Protein AF-A0A2G6BZI6-F1 (afdb_monomer)

Structure (mmCIF, N/CA/C/O backbone):
data_AF-A0A2G6BZI6-F1
#
_entry.id   AF-A0A2G6BZI6-F1
#
loop_
_atom_site.group_PDB
_atom_site.id
_atom_site.type_symbol
_atom_site.label_atom_id
_atom_site.label_alt_id
_atom_site.label_comp_id
_atom_site.label_asym_id
_atom_site.label_entity_id
_atom_site.label_seq_id
_atom_site.pdbx_PDB_ins_code
_atom_site.Cartn_x
_atom_site.Cartn_y
_atom_site.Cartn_z
_atom_site.occupancy
_atom_site.B_iso_or_equiv
_atom_site.auth_seq_id
_atom_site.auth_comp_id
_atom_site.auth_asym_id
_atom_site.auth_atom_id
_atom_site.pdbx_PDB_model_num
ATOM 1 N N . MET A 1 1 ? -19.494 -4.037 17.604 1.00 84.44 1 MET A N 1
ATOM 2 C CA . MET A 1 1 ? -19.975 -2.970 16.714 1.00 84.44 1 MET A CA 1
ATOM 3 C C . MET A 1 1 ? -20.055 -1.664 17.490 1.00 84.44 1 MET A C 1
ATOM 5 O O . MET A 1 1 ? -20.667 -1.637 18.556 1.00 84.44 1 MET A O 1
ATOM 9 N N . ILE A 1 2 ? -19.384 -0.632 16.993 1.00 87.50 2 ILE A N 1
ATOM 10 C CA . ILE A 1 2 ? -19.423 0.756 17.463 1.00 87.50 2 ILE A CA 1
ATOM 11 C C . ILE A 1 2 ? -19.700 1.596 16.222 1.00 87.50 2 ILE A C 1
ATOM 13 O O . ILE A 1 2 ? -19.050 1.390 15.203 1.00 87.50 2 ILE A O 1
ATOM 17 N N . THR A 1 3 ? -20.660 2.508 16.299 1.00 91.00 3 THR A N 1
ATOM 18 C CA . THR A 1 3 ? -21.143 3.265 15.141 1.00 91.00 3 THR A CA 1
ATOM 19 C C . THR A 1 3 ? -21.235 4.730 15.513 1.00 91.00 3 THR A C 1
ATOM 21 O O . THR A 1 3 ? -21.752 5.061 16.579 1.00 91.00 3 THR A O 1
ATOM 24 N N . GLN A 1 4 ? -20.732 5.591 14.636 1.00 88.56 4 GLN A N 1
ATOM 25 C CA . GLN A 1 4 ? -20.685 7.026 14.845 1.00 88.56 4 GLN A CA 1
ATOM 26 C C . GLN A 1 4 ? -21.076 7.738 13.555 1.00 88.56 4 GLN A C 1
ATOM 28 O O . GLN A 1 4 ? -20.491 7.495 12.499 1.00 88.56 4 GLN A O 1
ATOM 33 N N . ARG A 1 5 ? -22.051 8.645 13.645 1.00 88.19 5 ARG A N 1
ATOM 34 C CA . ARG A 1 5 ? -22.381 9.523 12.523 1.00 88.19 5 ARG A CA 1
ATOM 35 C C . ARG A 1 5 ? -21.245 10.514 12.318 1.00 88.19 5 ARG A C 1
ATOM 37 O O . ARG A 1 5 ? -20.779 11.112 13.293 1.00 88.19 5 ARG A O 1
ATOM 44 N N . ILE A 1 6 ? -20.822 10.674 11.070 1.00 88.19 6 ILE A N 1
ATOM 45 C CA . ILE A 1 6 ? -19.747 11.586 10.688 1.00 88.19 6 ILE A CA 1
ATOM 46 C C . ILE A 1 6 ? -20.245 12.616 9.674 1.00 88.19 6 ILE A C 1
ATOM 48 O O . ILE A 1 6 ? -21.226 12.388 8.972 1.00 88.19 6 ILE A O 1
ATOM 52 N N . GLU A 1 7 ? -19.609 13.781 9.658 1.00 88.31 7 GLU A N 1
ATOM 53 C CA . GLU A 1 7 ? -19.958 14.893 8.769 1.00 88.31 7 GLU A CA 1
ATOM 54 C C . GLU A 1 7 ? -19.102 14.851 7.499 1.00 88.31 7 GLU A C 1
ATOM 56 O O . GLU A 1 7 ? -18.083 14.170 7.451 1.00 88.31 7 GLU A O 1
ATOM 61 N N . GLU A 1 8 ? -19.469 15.604 6.466 1.00 86.50 8 GLU A N 1
ATOM 62 C CA . GLU A 1 8 ? -18.689 15.673 5.226 1.00 86.50 8 GLU A CA 1
ATOM 63 C C . GLU A 1 8 ? -17.446 16.568 5.400 1.00 86.50 8 GLU A C 1
ATOM 65 O O . GLU A 1 8 ? -17.417 17.741 5.029 1.00 86.50 8 GLU A O 1
ATOM 70 N N . LYS A 1 9 ? -16.407 16.012 6.024 1.00 89.31 9 LYS A N 1
ATOM 71 C CA . LYS A 1 9 ? -15.102 16.652 6.250 1.00 89.31 9 LYS A CA 1
ATOM 72 C C . LYS A 1 9 ? -13.981 15.622 6.177 1.00 89.31 9 LYS A C 1
ATOM 74 O O . LYS A 1 9 ? -14.236 14.429 6.179 1.00 89.31 9 LYS A O 1
ATOM 79 N N . GLU A 1 10 ? -12.733 16.064 6.094 1.00 92.00 10 GLU A N 1
ATOM 80 C CA . GLU A 1 10 ? -11.594 15.140 6.075 1.00 92.00 10 GLU A CA 1
ATOM 81 C C . GLU A 1 10 ? -11.376 14.509 7.458 1.00 92.00 10 GLU A C 1
ATOM 83 O O . GLU A 1 10 ? -11.358 15.227 8.466 1.00 92.00 10 GLU A O 1
ATOM 88 N N . TYR A 1 11 ? -11.206 13.184 7.492 1.00 94.62 11 TYR A N 1
ATOM 89 C CA . TYR A 1 11 ? -10.938 12.417 8.709 1.00 94.62 11 TYR A CA 1
ATOM 90 C C . TYR A 1 11 ? -9.554 11.778 8.682 1.00 94.62 11 TYR A C 1
ATOM 92 O O . TYR A 1 11 ? -9.155 11.168 7.691 1.00 94.62 11 TYR A O 1
ATOM 100 N N . THR A 1 12 ? -8.861 11.847 9.812 1.00 96.00 12 THR A N 1
ATOM 101 C CA . THR A 1 12 ? -7.623 11.106 10.048 1.00 96.00 12 THR A CA 1
ATOM 102 C C . THR A 1 12 ? -7.942 9.857 10.860 1.00 96.00 12 THR A C 1
ATOM 104 O O . THR A 1 12 ? -8.558 9.943 11.922 1.00 96.00 12 THR A O 1
ATOM 107 N N . ILE A 1 13 ? -7.524 8.695 10.372 1.00 97.00 13 ILE A N 1
ATOM 108 C CA . ILE A 1 13 ? -7.777 7.401 11.004 1.00 97.00 13 ILE A CA 1
ATOM 109 C C . ILE A 1 13 ? -6.435 6.774 11.371 1.00 97.00 13 ILE A C 1
ATOM 111 O O . ILE A 1 13 ? -5.550 6.659 10.535 1.00 97.00 13 ILE A O 1
ATOM 115 N N . PHE A 1 14 ? -6.283 6.340 12.613 1.00 97.62 14 PHE A N 1
ATOM 116 C CA . PHE A 1 14 ? -5.138 5.566 13.064 1.00 97.62 14 PHE A CA 1
ATOM 117 C C . PHE A 1 14 ? -5.609 4.199 13.545 1.00 97.62 14 PHE A C 1
ATOM 119 O O . PHE A 1 14 ? -6.413 4.115 14.475 1.00 97.62 14 PHE A O 1
ATOM 126 N N . LEU A 1 15 ? -5.099 3.135 12.927 1.00 97.31 15 LEU A N 1
ATOM 127 C CA . LEU A 1 15 ? -5.388 1.751 13.293 1.00 97.31 15 LEU A CA 1
ATOM 128 C C . LEU A 1 15 ? -4.092 1.044 13.684 1.00 97.31 15 LEU A C 1
ATOM 130 O O . LEU A 1 15 ? -3.167 0.949 12.881 1.00 97.31 15 LEU A O 1
ATOM 134 N N . LYS A 1 16 ? -4.037 0.491 14.896 1.00 95.19 16 LYS A N 1
ATOM 135 C CA . LYS A 1 16 ? -2.930 -0.351 15.360 1.00 95.19 16 LYS A CA 1
ATOM 136 C C . LYS A 1 16 ? -3.462 -1.650 15.952 1.00 95.19 16 LYS A C 1
ATOM 138 O O . LYS A 1 16 ? -4.019 -1.641 17.047 1.00 95.19 16 LYS A O 1
ATOM 143 N N . ILE A 1 17 ? -3.239 -2.769 15.267 1.00 92.81 17 ILE A N 1
ATOM 144 C CA . ILE A 1 17 ? -3.657 -4.105 15.717 1.00 92.81 17 ILE A CA 1
ATOM 145 C C . ILE A 1 17 ? -2.432 -5.017 15.800 1.00 92.81 17 ILE A C 1
ATOM 147 O O . ILE A 1 17 ? -1.644 -5.123 14.862 1.00 92.81 17 ILE A O 1
ATOM 151 N N . PHE A 1 18 ? -2.246 -5.668 16.951 1.00 89.38 18 PHE A N 1
ATOM 152 C CA . PHE A 1 18 ? -1.144 -6.610 17.154 1.00 89.38 18 PHE A CA 1
ATOM 153 C C . PHE A 1 18 ? -1.441 -7.986 16.568 1.00 89.38 18 PHE A C 1
ATOM 155 O O . PHE A 1 18 ? -0.519 -8.654 16.098 1.00 89.38 18 PHE A O 1
ATOM 162 N N . LYS A 1 19 ? -2.697 -8.429 16.654 1.00 89.19 19 LYS A N 1
ATOM 163 C CA . LYS A 1 19 ? -3.132 -9.713 16.120 1.00 89.19 19 LYS A CA 1
ATOM 164 C C . LYS A 1 19 ? -4.558 -9.630 15.601 1.00 89.19 19 LYS A C 1
ATOM 166 O O . LYS A 1 19 ? -5.444 -9.209 16.341 1.00 89.19 19 LYS A O 1
ATOM 171 N N . GLY A 1 20 ? -4.771 -10.128 14.393 1.00 93.44 20 GLY A N 1
ATOM 172 C CA . GLY A 1 20 ? -6.057 -10.124 13.709 1.00 93.44 20 GLY A CA 1
ATOM 173 C C . GLY A 1 20 ? -6.025 -9.237 12.474 1.00 93.44 20 GLY A C 1
ATOM 174 O O . GLY A 1 20 ? -5.155 -8.374 12.332 1.00 93.44 20 GLY A O 1
ATOM 175 N N . ASP A 1 21 ? -6.992 -9.465 11.600 1.00 96.88 21 ASP A N 1
ATOM 176 C CA . ASP A 1 21 ? -7.022 -8.850 10.279 1.00 96.88 21 ASP A CA 1
ATOM 177 C C . ASP A 1 21 ? -7.636 -7.448 10.354 1.00 96.88 21 ASP A C 1
ATOM 179 O O . ASP A 1 21 ? -8.486 -7.166 11.203 1.00 96.88 21 ASP A O 1
ATOM 183 N N . ILE A 1 22 ? -7.212 -6.548 9.471 1.00 97.88 22 ILE A N 1
ATOM 184 C CA . ILE A 1 22 ? -7.816 -5.221 9.326 1.00 97.88 22 ILE A CA 1
ATOM 185 C C . ILE A 1 22 ? -8.483 -5.156 7.964 1.00 97.88 22 ILE A C 1
ATOM 187 O O . ILE A 1 22 ? -7.820 -5.193 6.933 1.00 97.88 22 ILE A O 1
ATOM 191 N N . LYS A 1 23 ? -9.799 -4.986 7.958 1.00 98.06 23 LYS A N 1
ATOM 192 C CA . LYS A 1 23 ? -10.585 -4.793 6.749 1.00 98.06 23 LYS A CA 1
ATOM 193 C C . LYS A 1 23 ? -11.166 -3.388 6.725 1.00 98.06 23 LYS A C 1
ATOM 195 O O . LYS A 1 23 ? -11.889 -3.011 7.640 1.00 98.06 23 LYS A O 1
ATOM 200 N N . ILE A 1 24 ? -10.890 -2.617 5.681 1.00 97.12 24 ILE A N 1
ATOM 201 C CA . ILE A 1 24 ? -11.499 -1.305 5.453 1.00 97.12 24 ILE A CA 1
ATOM 202 C C . ILE A 1 24 ? -12.357 -1.385 4.199 1.00 97.12 24 ILE A C 1
ATOM 204 O O . ILE A 1 24 ? -11.878 -1.764 3.133 1.00 97.12 24 ILE A O 1
ATOM 208 N N . VAL A 1 25 ? -13.631 -1.032 4.330 1.00 96.62 25 VAL A N 1
ATOM 209 C CA . VAL A 1 25 ? -14.591 -1.077 3.226 1.00 96.62 25 VAL A CA 1
ATOM 210 C C . VAL A 1 25 ? -15.415 0.189 3.158 1.00 96.62 25 VAL 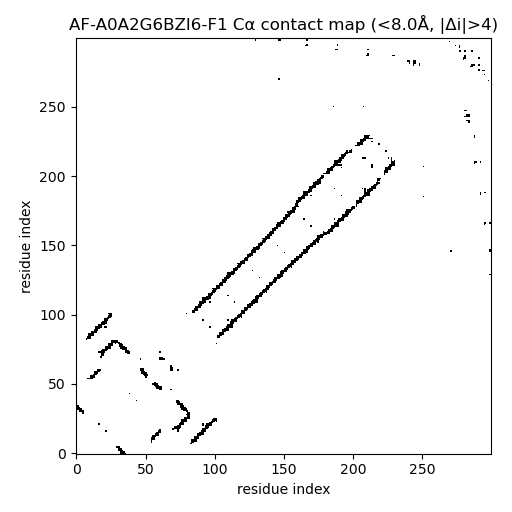A C 1
ATOM 212 O O . VAL A 1 25 ? -15.752 0.803 4.174 1.00 96.62 25 VAL A O 1
ATOM 215 N N . GLN A 1 26 ? -15.786 0.563 1.944 1.00 95.00 26 GLN A N 1
ATOM 216 C CA . GLN A 1 26 ? -16.732 1.642 1.724 1.00 95.00 26 GLN A CA 1
ATOM 217 C C . GLN A 1 26 ? -18.158 1.194 2.069 1.00 95.00 26 GLN A C 1
ATOM 219 O O . GLN A 1 26 ? -18.595 0.097 1.729 1.00 95.00 26 GLN A O 1
ATOM 224 N N . SER A 1 27 ? -18.915 2.078 2.710 1.00 93.19 27 SER A N 1
ATOM 225 C CA . SER A 1 27 ? -20.305 1.879 3.101 1.00 93.19 27 SER A CA 1
ATOM 226 C C . SER A 1 27 ? -21.213 2.923 2.459 1.00 93.19 27 SER A C 1
ATOM 228 O O . SER A 1 27 ? -20.822 4.068 2.241 1.00 93.19 27 SER A O 1
ATOM 230 N N . ASN A 1 28 ? -22.453 2.522 2.172 1.00 91.44 28 ASN A N 1
ATOM 231 C CA . ASN A 1 28 ? -23.528 3.443 1.786 1.00 91.44 28 ASN A CA 1
ATOM 232 C C . ASN A 1 28 ? -24.217 4.085 3.005 1.00 91.44 28 ASN A C 1
ATOM 234 O O . ASN A 1 28 ? -25.101 4.917 2.827 1.00 91.44 28 ASN A O 1
ATOM 238 N N . ASP A 1 29 ? -23.867 3.657 4.220 1.00 90.44 29 ASP A N 1
ATOM 239 C CA . ASP A 1 29 ? -24.333 4.273 5.461 1.00 90.44 29 ASP A CA 1
ATOM 240 C C . ASP A 1 29 ? -23.638 5.633 5.663 1.00 90.44 29 ASP A C 1
ATOM 242 O O . ASP A 1 29 ? -22.489 5.815 5.266 1.00 90.44 29 ASP A O 1
ATOM 246 N N . GLU A 1 30 ? -24.325 6.578 6.304 1.00 89.12 30 GLU A N 1
ATOM 247 C CA . GLU A 1 30 ? -23.760 7.860 6.750 1.00 89.12 30 GLU A CA 1
ATOM 248 C C . GLU A 1 30 ? -22.868 7.698 7.992 1.00 89.12 30 GLU A C 1
ATOM 250 O O . GLU A 1 30 ? -22.175 8.627 8.412 1.00 89.12 30 GLU A O 1
ATOM 255 N N . ASN A 1 31 ? -22.906 6.521 8.618 1.00 92.62 31 ASN A N 1
ATOM 256 C CA . ASN A 1 31 ? -22.140 6.234 9.812 1.00 92.62 31 ASN A CA 1
ATOM 257 C C . ASN A 1 31 ? -20.822 5.522 9.509 1.00 92.62 31 ASN A C 1
ATOM 259 O O . ASN A 1 31 ? -20.770 4.519 8.794 1.00 92.62 31 ASN A O 1
ATOM 263 N N . LEU A 1 32 ? -19.769 5.974 10.184 1.00 94.00 32 LEU A N 1
ATOM 264 C CA . LEU A 1 32 ? -18.564 5.184 10.367 1.00 94.00 32 LEU A CA 1
ATOM 265 C C . LEU A 1 32 ? -18.864 4.053 11.352 1.00 94.00 32 LEU A C 1
ATOM 267 O O . LEU A 1 32 ? -19.412 4.295 12.430 1.00 94.00 32 LEU A O 1
ATOM 271 N N . THR A 1 33 ? -18.490 2.822 11.002 1.00 96.12 33 THR A N 1
ATOM 272 C CA . THR A 1 33 ? -18.720 1.647 11.854 1.00 96.12 33 THR A CA 1
ATOM 273 C C . THR A 1 33 ? -17.444 0.844 12.067 1.00 96.12 33 THR A C 1
ATOM 275 O O . THR A 1 33 ? -16.748 0.510 11.116 1.00 96.12 33 THR A O 1
ATOM 278 N N . LEU A 1 34 ? -17.180 0.493 13.324 1.00 95.88 34 LEU A N 1
ATOM 279 C CA . LEU A 1 34 ? -16.146 -0.441 13.756 1.00 95.88 34 LEU A CA 1
ATOM 280 C C . LEU A 1 34 ? -16.795 -1.748 14.214 1.00 95.88 34 LEU A C 1
ATOM 282 O O . LEU A 1 34 ? -17.567 -1.775 15.182 1.00 95.88 34 LEU A O 1
ATOM 286 N N . GLU A 1 35 ? -16.451 -2.852 13.569 1.00 95.19 35 GLU A N 1
ATOM 287 C CA . GLU A 1 35 ? -16.914 -4.189 13.919 1.00 95.19 35 GLU A CA 1
ATOM 288 C C . GLU A 1 35 ? -15.739 -5.102 14.266 1.00 95.19 35 GLU A C 1
ATOM 290 O O . GLU A 1 35 ? -14.811 -5.257 13.487 1.00 95.19 35 GLU A O 1
ATOM 295 N N . PHE A 1 36 ? -15.796 -5.716 15.449 1.00 94.06 36 PHE A N 1
ATOM 296 C CA . PHE A 1 36 ? -14.812 -6.694 15.902 1.00 94.06 36 PHE A CA 1
ATOM 297 C C . PHE A 1 36 ? -15.476 -8.068 15.913 1.00 94.06 36 PHE A C 1
ATOM 299 O O . PHE A 1 36 ? -16.451 -8.263 16.642 1.00 94.06 36 PHE A O 1
ATOM 306 N N . GLU A 1 37 ? -14.966 -9.003 15.115 1.00 86.06 37 GLU A N 1
ATOM 307 C CA . GLU A 1 37 ? -15.658 -10.271 14.834 1.00 86.06 37 GLU A CA 1
ATOM 308 C C . GLU A 1 37 ? -15.529 -11.293 15.972 1.00 86.06 37 GLU A C 1
ATOM 310 O O . GLU A 1 37 ? -16.481 -11.991 16.323 1.00 86.06 37 GLU A O 1
ATOM 315 N N . LYS A 1 38 ? -14.337 -11.388 16.572 1.00 78.56 38 LYS A N 1
ATOM 316 C CA . LYS A 1 38 ? -13.957 -12.507 17.455 1.00 78.56 38 LYS A CA 1
ATOM 317 C C . LYS A 1 38 ? -13.829 -12.124 18.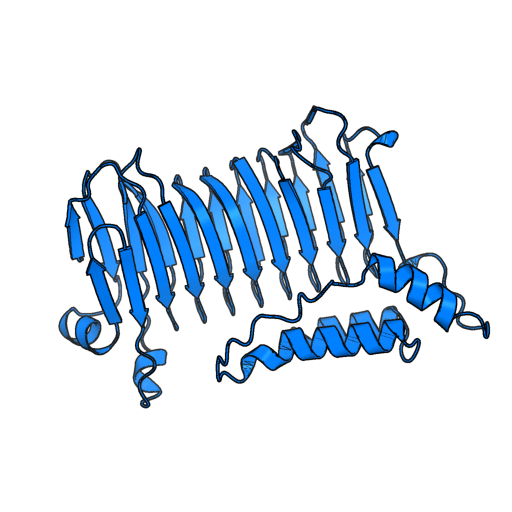932 1.00 78.56 38 LYS A C 1
ATOM 319 O O . LYS A 1 38 ? -13.397 -12.939 19.747 1.00 78.56 38 LYS A O 1
ATOM 324 N N . VAL A 1 39 ? -14.227 -10.905 19.308 1.00 83.56 39 VAL A N 1
ATOM 325 C CA . VAL A 1 39 ? -14.015 -10.365 20.662 1.00 83.56 39 VAL A CA 1
ATOM 326 C C . VAL A 1 39 ? -15.333 -9.950 21.310 1.00 83.56 39 VAL A C 1
ATOM 328 O O . VAL A 1 39 ? -16.110 -9.164 20.773 1.00 83.56 39 VAL A O 1
ATOM 331 N N . ARG A 1 40 ? -15.583 -10.450 22.526 1.00 84.19 40 ARG A N 1
ATOM 332 C CA . ARG A 1 40 ? -16.735 -10.028 23.338 1.00 84.19 40 ARG A CA 1
ATOM 333 C C . ARG A 1 40 ? -16.541 -8.591 23.825 1.00 84.19 40 ARG A C 1
ATOM 335 O O . ARG A 1 40 ? -15.447 -8.226 24.238 1.00 84.19 40 ARG A O 1
ATOM 342 N N . LYS A 1 41 ? -17.627 -7.813 23.903 1.00 82.25 41 LYS A N 1
ATOM 343 C CA . LYS A 1 41 ? -17.607 -6.385 24.287 1.00 82.25 41 LYS A CA 1
ATOM 344 C C . LYS A 1 41 ? -16.834 -6.077 25.581 1.00 82.25 41 LYS A C 1
ATOM 346 O O . LYS A 1 41 ? -16.119 -5.086 25.625 1.00 82.25 41 LYS A O 1
ATOM 351 N N . GLY A 1 42 ? -16.964 -6.915 26.616 1.00 82.44 42 GLY A N 1
ATOM 352 C CA . GLY A 1 42 ? -16.230 -6.728 27.877 1.00 82.44 42 GLY A CA 1
ATOM 353 C C . GLY A 1 42 ? -14.713 -6.786 27.680 1.00 82.44 42 GLY A C 1
ATOM 354 O O . GLY A 1 42 ? -14.011 -5.855 28.050 1.00 82.44 42 GLY A O 1
ATOM 355 N N . THR A 1 43 ? -14.234 -7.830 26.999 1.00 84.94 43 THR A N 1
ATOM 356 C CA . THR A 1 43 ? -12.817 -7.999 26.643 1.00 84.94 43 THR A CA 1
ATOM 357 C C . THR A 1 43 ? -12.341 -6.914 25.684 1.00 84.94 43 THR A C 1
ATOM 359 O O . THR A 1 43 ? -11.219 -6.441 25.809 1.00 84.94 43 THR A O 1
ATOM 362 N N . LEU A 1 44 ? -13.193 -6.476 24.753 1.00 85.31 44 LEU A N 1
ATOM 363 C CA . LEU A 1 44 ? -12.845 -5.437 23.788 1.00 85.31 44 LEU A CA 1
ATOM 364 C C . LEU A 1 44 ? -12.424 -4.132 24.480 1.00 85.31 44 LEU A C 1
ATOM 366 O O . LEU A 1 44 ? -11.394 -3.574 24.131 1.00 85.31 44 LEU A O 1
ATOM 370 N N . ASN A 1 45 ? -13.167 -3.686 25.495 1.00 85.44 45 ASN A N 1
ATOM 371 C CA . ASN A 1 45 ? -12.850 -2.456 26.235 1.00 85.44 45 ASN A CA 1
ATOM 372 C C . ASN A 1 45 ? -11.553 -2.569 27.060 1.00 85.44 45 ASN A C 1
ATOM 374 O O . ASN A 1 45 ? -10.897 -1.569 27.369 1.00 85.44 45 ASN A O 1
ATOM 378 N N . GLU A 1 46 ? -11.182 -3.791 27.444 1.00 86.62 46 GLU A N 1
ATOM 379 C CA . GLU A 1 46 ? -9.928 -4.060 28.143 1.00 86.62 46 GLU A CA 1
ATOM 380 C C . GLU A 1 46 ? -8.740 -4.012 27.180 1.00 86.62 46 GLU A C 1
ATOM 382 O O . GLU A 1 46 ? -7.710 -3.453 27.546 1.00 86.62 46 GLU A O 1
ATOM 387 N N . VAL A 1 47 ? -8.896 -4.520 25.951 1.00 89.06 47 VAL A N 1
ATOM 388 C CA . VAL A 1 47 ? -7.786 -4.749 25.007 1.00 89.06 47 VAL A CA 1
ATOM 389 C C . VAL A 1 47 ? -7.638 -3.698 23.914 1.00 89.06 47 VAL A C 1
ATOM 391 O O . VAL A 1 47 ? -6.529 -3.518 23.421 1.00 89.06 47 VAL A O 1
ATOM 394 N N . ILE A 1 48 ? -8.712 -3.003 23.540 1.00 91.38 48 ILE A N 1
ATOM 395 C CA . ILE A 1 48 ? -8.713 -1.953 22.519 1.00 91.38 48 ILE A CA 1
ATOM 396 C C . ILE A 1 48 ? -9.001 -0.607 23.180 1.00 91.38 48 ILE A C 1
ATOM 398 O O . ILE A 1 48 ? -9.923 -0.458 23.981 1.00 91.38 48 ILE A O 1
ATOM 402 N N . GLU A 1 49 ? -8.195 0.380 22.826 1.00 92.06 49 GLU A N 1
ATOM 403 C CA . GLU A 1 49 ? -8.424 1.794 23.077 1.00 92.06 49 GLU A CA 1
ATOM 404 C C . GLU A 1 49 ? -9.041 2.424 21.828 1.00 92.06 49 GLU A C 1
ATOM 406 O O . GLU A 1 49 ? -8.517 2.256 20.725 1.00 92.06 49 GLU A O 1
ATOM 411 N N . ILE A 1 50 ? -10.178 3.100 22.005 1.00 94.00 50 ILE A N 1
ATOM 412 C CA . ILE A 1 50 ? -10.901 3.781 20.929 1.00 94.00 50 ILE A CA 1
ATOM 413 C C . ILE A 1 50 ? -11.137 5.218 21.364 1.00 94.00 50 ILE A C 1
ATOM 415 O O . ILE A 1 50 ? -11.851 5.458 22.337 1.00 94.00 50 ILE A O 1
ATOM 419 N N . GLU A 1 51 ? -10.574 6.155 20.614 1.00 93.81 51 GLU A N 1
ATOM 420 C CA . GLU A 1 51 ? -10.809 7.584 20.781 1.00 93.81 51 GLU A CA 1
ATOM 421 C C . GLU A 1 51 ? -11.379 8.143 19.482 1.00 93.81 51 GLU A C 1
ATOM 423 O O . GLU A 1 51 ? -10.859 7.881 18.395 1.00 93.81 51 GLU A O 1
ATOM 428 N N . PHE A 1 52 ? -12.472 8.894 19.587 1.00 92.06 52 PHE A N 1
ATOM 429 C CA . PHE A 1 52 ? -13.093 9.551 18.446 1.00 92.06 52 PHE A CA 1
ATOM 430 C C . PHE A 1 52 ? -13.390 11.005 18.794 1.00 92.06 52 PHE A C 1
ATOM 432 O O . PHE A 1 52 ? -14.297 11.287 19.581 1.00 92.06 52 PHE A O 1
ATOM 439 N N . ASN A 1 53 ? -12.624 11.919 18.198 1.00 88.44 53 ASN A N 1
ATOM 440 C CA . ASN A 1 53 ? -12.663 13.344 18.514 1.00 88.44 53 ASN A CA 1
ATOM 441 C C . ASN A 1 53 ? -12.717 14.142 17.208 1.00 88.44 53 ASN A C 1
ATOM 443 O O . ASN A 1 53 ? -11.804 14.008 16.402 1.00 88.44 53 ASN A O 1
ATOM 447 N N . ASP A 1 54 ? -13.733 14.989 17.013 1.00 84.06 54 ASP A N 1
ATOM 448 C CA . ASP A 1 54 ? -13.964 15.849 15.834 1.00 84.06 54 ASP A CA 1
ATOM 449 C C . ASP A 1 54 ? -13.785 15.179 14.457 1.00 84.06 54 ASP A C 1
ATOM 451 O O . ASP A 1 54 ? -14.773 14.868 13.785 1.00 84.06 54 ASP A O 1
ATOM 455 N N . ASN A 1 55 ? -12.533 15.011 14.023 1.00 91.44 55 ASN A N 1
ATOM 456 C CA . ASN A 1 55 ? -12.094 14.507 12.720 1.00 91.44 55 ASN A CA 1
ATOM 457 C C . ASN A 1 55 ? -11.101 13.336 12.846 1.00 91.44 55 ASN A C 1
ATOM 459 O O . ASN A 1 55 ? -10.512 12.913 11.856 1.00 91.44 55 ASN A O 1
ATOM 463 N N . PHE A 1 56 ? -10.848 12.848 14.055 1.00 93.75 56 PHE A N 1
ATOM 464 C CA . PHE A 1 56 ? -9.811 11.872 14.347 1.00 93.75 56 PHE A CA 1
ATOM 465 C C . PHE A 1 56 ? -10.418 10.615 14.954 1.00 93.75 56 PHE A C 1
ATOM 467 O O . PHE A 1 56 ? -11.154 10.692 15.938 1.00 93.75 56 PHE A O 1
ATOM 474 N N . LEU A 1 57 ? -10.090 9.466 14.368 1.00 95.88 57 LEU A N 1
ATOM 475 C CA . LEU A 1 57 ? -10.385 8.150 14.913 1.00 95.88 57 LEU A CA 1
ATOM 476 C C . LEU A 1 57 ? -9.072 7.451 15.253 1.00 95.88 57 LEU A C 1
ATOM 478 O O . LEU A 1 57 ? -8.272 7.185 14.361 1.00 95.88 57 LEU A O 1
ATOM 482 N N . HIS A 1 58 ? -8.882 7.093 16.515 1.00 96.44 58 HIS A N 1
ATOM 483 C CA . HIS A 1 58 ? -7.753 6.296 16.976 1.00 96.44 58 HIS A CA 1
ATOM 484 C C . HIS A 1 58 ? -8.258 4.971 17.527 1.00 96.44 58 HIS A C 1
ATOM 486 O O . HIS A 1 58 ? -9.019 4.948 18.491 1.00 96.44 58 HIS A O 1
ATOM 492 N N . VAL A 1 59 ? -7.836 3.870 16.912 1.00 96.00 59 VAL A N 1
ATOM 493 C CA . VAL A 1 59 ? -8.127 2.505 17.353 1.00 96.00 59 VAL A CA 1
ATOM 494 C C . VAL A 1 59 ? -6.802 1.788 17.550 1.00 96.00 59 VAL A C 1
ATOM 496 O O . VAL A 1 59 ? -6.075 1.536 16.591 1.00 96.00 59 VAL A O 1
ATOM 499 N N . SER A 1 60 ? -6.479 1.447 18.792 1.00 93.62 60 SER A N 1
ATOM 500 C CA . SER A 1 60 ? -5.203 0.819 19.130 1.00 93.62 60 SER A CA 1
ATOM 501 C C . SER A 1 60 ? -5.395 -0.345 20.092 1.00 93.62 60 SER A C 1
ATOM 503 O O . SER A 1 60 ? -6.005 -0.205 21.151 1.00 93.62 60 SER A O 1
ATOM 505 N N . GLN A 1 61 ? -4.839 -1.506 19.753 1.00 90.25 61 GLN A N 1
ATOM 506 C CA . GLN A 1 61 ? -4.705 -2.614 20.690 1.00 90.25 61 GLN A CA 1
ATOM 507 C C . GLN A 1 61 ? -3.637 -2.267 21.734 1.00 90.25 61 GLN A C 1
ATOM 509 O O . GLN A 1 61 ? -2.488 -1.964 21.400 1.00 90.25 61 GLN A O 1
ATOM 514 N N . LYS A 1 62 ? -4.025 -2.293 23.012 1.00 86.38 62 LYS A N 1
ATOM 515 C CA . LYS A 1 62 ? -3.192 -1.841 24.129 1.00 86.38 62 LYS A CA 1
ATOM 516 C C . LYS A 1 62 ? -1.911 -2.668 24.245 1.00 86.38 62 LYS A C 1
ATOM 518 O O . LYS A 1 62 ? -1.912 -3.892 24.125 1.00 86.38 62 LYS A O 1
ATOM 523 N N . ASP A 1 63 ? -0.817 -1.973 24.544 1.00 73.81 63 ASP A N 1
ATOM 524 C CA . ASP A 1 63 ? 0.537 -2.527 24.696 1.00 73.81 63 ASP A CA 1
ATOM 525 C C . ASP A 1 63 ? 0.859 -2.920 26.158 1.00 73.81 63 ASP A C 1
ATOM 527 O O . ASP A 1 63 ? 2.019 -3.011 26.560 1.00 73.81 63 ASP A O 1
ATOM 531 N N . GLU A 1 64 ? -0.154 -3.093 27.016 1.00 62.44 64 GLU A N 1
ATOM 532 C CA . GLU A 1 64 ? 0.084 -3.337 28.442 1.00 62.44 64 GLU A CA 1
ATOM 533 C C . GLU A 1 64 ? 0.838 -4.654 28.716 1.00 62.44 64 GLU A C 1
ATOM 535 O O . GLU A 1 64 ? 0.775 -5.630 27.968 1.00 62.44 64 GLU A O 1
ATOM 540 N N . LYS A 1 65 ? 1.578 -4.663 29.836 1.00 50.91 65 LYS A N 1
ATOM 541 C CA . LYS A 1 65 ? 2.664 -5.599 30.206 1.00 50.91 65 LYS A CA 1
ATOM 542 C C . LYS A 1 65 ? 2.313 -7.096 30.219 1.00 50.91 65 LYS A C 1
ATOM 544 O O . LYS A 1 65 ? 3.212 -7.928 30.364 1.00 50.91 65 LYS A O 1
ATOM 549 N N . THR A 1 66 ? 1.052 -7.480 30.088 1.00 57.09 66 THR A N 1
ATOM 550 C CA . THR A 1 66 ? 0.642 -8.880 29.977 1.00 57.09 66 THR A CA 1
ATOM 551 C C . THR A 1 66 ? 0.639 -9.299 28.509 1.00 57.09 66 THR A C 1
ATOM 553 O O . THR A 1 66 ? -0.219 -8.910 27.724 1.00 57.09 66 THR A O 1
ATOM 556 N N . LYS A 1 67 ? 1.562 -10.201 28.138 1.00 61.28 67 LYS A N 1
ATOM 557 C CA . LYS A 1 67 ? 1.608 -10.860 26.812 1.00 61.28 67 LYS A CA 1
ATOM 558 C C . LYS A 1 67 ? 0.254 -11.434 26.346 1.00 61.28 67 LYS A C 1
ATOM 560 O O . LYS A 1 67 ? 0.094 -11.686 25.158 1.00 61.28 67 LYS A O 1
ATOM 565 N N . LEU A 1 68 ? -0.695 -11.638 27.266 1.00 62.00 68 LEU A N 1
ATOM 566 C CA . LEU A 1 68 ? -2.061 -12.065 26.975 1.00 62.00 68 LEU A CA 1
ATOM 567 C C . LEU A 1 68 ? -2.834 -11.092 26.074 1.00 62.00 68 LEU A C 1
ATOM 569 O O . LEU A 1 68 ? -3.585 -11.561 25.232 1.00 62.00 68 LEU A O 1
ATOM 573 N N . PHE A 1 69 ? -2.684 -9.770 26.206 1.00 68.19 69 PHE A N 1
ATOM 574 C CA . PHE A 1 69 ? -3.510 -8.857 25.403 1.00 68.19 69 PHE A CA 1
ATOM 575 C C . PHE A 1 69 ? -3.091 -8.821 23.936 1.00 68.19 69 PHE A C 1
ATOM 577 O O . PHE A 1 69 ? -3.952 -8.744 23.066 1.00 68.19 69 PHE A O 1
ATOM 584 N N . LYS A 1 70 ? -1.795 -8.996 23.650 1.00 65.81 70 LYS A N 1
ATOM 585 C CA . LYS A 1 70 ? -1.266 -9.110 22.280 1.00 65.81 70 LYS A CA 1
ATOM 586 C C . LYS A 1 70 ? -1.637 -10.422 21.585 1.00 65.81 70 LYS A C 1
ATOM 588 O O . LYS A 1 70 ? -1.536 -10.508 20.368 1.00 65.81 70 LYS A O 1
ATOM 593 N N . SER A 1 71 ? -2.026 -11.460 22.331 1.00 77.81 71 SER A N 1
ATOM 594 C CA . SER A 1 71 ? -2.382 -12.762 21.752 1.00 77.81 71 SER A CA 1
ATOM 595 C C . SER A 1 71 ? -3.863 -12.894 21.393 1.00 77.81 71 SER A C 1
ATOM 597 O O . SER A 1 71 ? -4.238 -13.882 20.745 1.00 77.81 71 SER A O 1
ATOM 599 N N . ILE A 1 72 ? -4.683 -11.917 21.793 1.00 85.38 72 ILE A N 1
ATOM 600 C CA . ILE A 1 72 ? -6.107 -11.854 21.470 1.00 85.38 72 ILE A CA 1
ATOM 601 C C . ILE A 1 72 ? -6.254 -11.355 20.036 1.00 85.38 72 ILE A C 1
ATOM 603 O O . ILE A 1 72 ? -5.752 -10.289 19.685 1.00 85.38 72 ILE A O 1
ATOM 607 N N . ASP A 1 73 ? -6.935 -12.161 19.227 1.00 90.06 73 ASP A N 1
ATOM 608 C CA . ASP A 1 73 ? -7.305 -11.823 17.856 1.00 90.06 73 ASP A CA 1
ATOM 609 C C . ASP A 1 73 ? -8.386 -10.736 17.886 1.00 90.06 73 ASP A C 1
ATOM 611 O O . ASP A 1 73 ? -9.500 -10.970 18.358 1.00 90.06 73 ASP A O 1
ATOM 615 N N . CYS A 1 74 ? -8.018 -9.551 17.413 1.00 91.75 74 CYS A N 1
ATOM 616 C CA . CYS A 1 74 ? -8.850 -8.361 17.337 1.00 91.75 74 CYS A CA 1
ATOM 617 C C . CYS A 1 74 ? -9.148 -7.998 15.878 1.00 91.75 74 CYS A C 1
ATOM 619 O O . CYS A 1 74 ? -9.064 -6.825 15.520 1.00 91.75 74 CYS A O 1
ATOM 621 N N . SER A 1 75 ? -9.493 -9.000 15.058 1.00 95.25 75 SER A N 1
ATOM 622 C CA . SER A 1 75 ? -9.926 -8.786 13.672 1.00 95.25 75 SER A CA 1
ATOM 623 C C . SER A 1 75 ? -11.008 -7.703 13.604 1.00 95.25 75 SER A C 1
ATOM 625 O O . SER A 1 75 ? -12.037 -7.800 14.288 1.00 95.25 75 SER A O 1
ATOM 627 N N . LEU A 1 76 ? -10.737 -6.663 12.817 1.00 96.19 76 LEU A N 1
ATOM 628 C CA . LEU A 1 76 ? -11.475 -5.409 12.759 1.00 96.19 76 LEU A CA 1
ATOM 629 C C . LEU A 1 76 ? -11.953 -5.147 11.331 1.00 96.19 76 LEU A C 1
ATOM 631 O O . LEU A 1 76 ? -11.141 -5.026 10.420 1.00 96.19 76 LEU A O 1
ATOM 635 N N . THR A 1 77 ? -13.255 -4.931 11.169 1.00 97.75 77 THR A N 1
ATOM 636 C CA . THR A 1 77 ? -13.829 -4.309 9.974 1.00 97.75 77 THR A CA 1
ATOM 637 C C . THR A 1 77 ? -14.187 -2.851 10.266 1.00 97.75 77 THR A C 1
ATOM 639 O O . THR A 1 77 ? -15.010 -2.561 11.137 1.00 97.75 77 THR A O 1
ATOM 642 N N . LEU A 1 78 ? -13.583 -1.926 9.523 1.00 97.12 78 LEU A N 1
ATOM 643 C CA . LEU A 1 78 ? -13.904 -0.505 9.494 1.00 97.12 78 LEU A CA 1
ATOM 644 C C . LEU A 1 78 ? -14.709 -0.194 8.229 1.00 97.12 78 LEU A C 1
ATOM 646 O O . LEU A 1 78 ? -14.210 -0.288 7.111 1.00 97.12 78 LEU A O 1
ATOM 650 N N . SER A 1 79 ? -15.963 0.198 8.414 1.00 97.00 79 SER A N 1
ATOM 651 C CA . SER A 1 79 ? -16.842 0.648 7.337 1.00 97.00 79 SER A CA 1
ATOM 652 C C . SER A 1 79 ? -16.878 2.173 7.293 1.00 97.00 79 SER A C 1
ATOM 654 O O . SER A 1 79 ? -17.226 2.808 8.292 1.00 97.00 79 SER A O 1
ATOM 656 N N . LEU A 1 80 ? -16.528 2.749 6.143 1.00 95.62 80 LEU A N 1
ATOM 657 C CA . LEU A 1 80 ? -16.398 4.192 5.937 1.00 95.62 80 LEU A CA 1
ATOM 658 C C . LEU A 1 80 ? -17.455 4.721 4.956 1.00 95.62 80 LEU A C 1
ATOM 660 O O . LEU A 1 80 ? -17.570 4.176 3.857 1.00 95.62 80 LEU A O 1
ATOM 664 N N . PRO A 1 81 ? -18.213 5.773 5.300 1.00 94.50 81 PRO A N 1
ATOM 665 C CA . PRO A 1 81 ? -19.159 6.419 4.390 1.00 94.50 81 PRO A CA 1
ATOM 666 C C . PRO A 1 81 ? -18.546 6.941 3.083 1.00 94.50 81 PRO A C 1
ATOM 668 O O . PRO A 1 81 ? -17.412 7.421 3.039 1.00 94.50 81 PRO A O 1
ATOM 671 N N . LYS A 1 82 ? -19.332 6.881 2.004 1.00 92.38 82 LYS A N 1
ATOM 672 C CA . LYS A 1 82 ? -18.966 7.427 0.684 1.00 92.38 82 LYS A CA 1
ATOM 673 C C . LYS A 1 82 ? -18.853 8.947 0.688 1.00 92.38 82 LYS A C 1
ATOM 675 O O . LYS A 1 82 ? -19.556 9.634 1.418 1.00 92.38 82 LYS A O 1
ATOM 680 N N . GLY A 1 83 ? -18.017 9.464 -0.213 1.00 88.62 83 GLY A N 1
ATOM 681 C CA . GLY A 1 83 ? -17.891 10.904 -0.470 1.00 88.62 83 GLY A CA 1
ATOM 682 C C . GLY A 1 83 ? -17.046 11.660 0.555 1.00 88.62 83 GLY A C 1
ATOM 683 O O . GLY A 1 83 ? -16.841 12.861 0.413 1.00 88.62 83 GLY A O 1
ATOM 684 N N . ILE A 1 84 ? -16.510 10.964 1.555 1.00 91.50 84 ILE A N 1
ATOM 685 C CA . ILE A 1 84 ? -15.668 11.539 2.598 1.00 91.50 84 ILE A CA 1
ATOM 686 C C . ILE A 1 84 ? -14.205 11.204 2.309 1.00 91.50 84 ILE A C 1
ATOM 688 O O . ILE A 1 84 ? -13.880 10.109 1.856 1.00 91.50 84 ILE A O 1
ATOM 692 N N . LYS A 1 85 ? -13.312 12.166 2.560 1.00 92.31 85 LYS A N 1
ATOM 693 C CA . LYS A 1 85 ? -11.867 11.970 2.410 1.00 92.31 85 LYS A CA 1
ATOM 694 C C . LYS A 1 85 ? -11.264 11.434 3.696 1.00 92.31 85 LYS A C 1
ATOM 696 O O . LYS A 1 85 ? -11.504 11.988 4.771 1.00 92.31 85 LYS A O 1
ATOM 701 N N . TYR A 1 86 ? -10.414 10.426 3.551 1.00 94.50 86 TYR A N 1
ATOM 702 C CA . TYR A 1 86 ? -9.719 9.801 4.665 1.00 94.50 86 TYR A CA 1
ATOM 703 C C . TYR A 1 86 ? -8.203 9.886 4.503 1.00 94.50 86 TYR A C 1
ATOM 705 O O . TYR A 1 86 ? -7.662 9.778 3.399 1.00 94.50 86 TYR A O 1
ATOM 713 N N . ASN A 1 87 ? -7.521 10.068 5.627 1.00 95.88 87 ASN A N 1
ATOM 714 C CA . ASN A 1 87 ? -6.084 9.906 5.757 1.00 95.88 87 ASN A CA 1
ATOM 715 C C . ASN A 1 87 ? -5.814 8.856 6.836 1.00 95.88 87 ASN A C 1
ATOM 717 O O . ASN A 1 87 ? -5.964 9.132 8.026 1.00 95.88 87 ASN A O 1
ATOM 721 N N . SER A 1 88 ? -5.464 7.650 6.412 1.00 96.31 88 SER A N 1
ATOM 722 C CA . SER A 1 88 ? -5.356 6.488 7.286 1.00 96.31 88 SER A CA 1
ATOM 723 C C . SER A 1 88 ? -3.897 6.117 7.523 1.00 96.31 88 SER A C 1
ATOM 725 O O . SER A 1 88 ? -3.139 5.937 6.575 1.00 96.31 88 SER A O 1
ATOM 727 N N . GLU A 1 89 ? -3.510 5.943 8.782 1.00 97.44 89 GLU A N 1
ATOM 728 C CA . GLU A 1 89 ? -2.273 5.281 9.187 1.00 97.44 89 GLU A CA 1
ATOM 729 C C . GLU A 1 89 ? -2.617 3.920 9.797 1.00 97.44 89 GLU A C 1
ATOM 731 O O . GLU A 1 89 ? -3.312 3.838 10.810 1.00 97.44 89 GLU A O 1
ATOM 736 N N . ILE A 1 90 ? -2.146 2.847 9.165 1.00 97.25 90 ILE A N 1
ATOM 737 C CA . ILE A 1 90 ? -2.433 1.467 9.557 1.00 97.25 90 ILE A CA 1
ATOM 738 C C . ILE A 1 90 ? -1.132 0.780 9.951 1.00 97.25 90 ILE A C 1
ATOM 740 O O . ILE A 1 90 ? -0.181 0.749 9.173 1.00 97.25 90 ILE A O 1
ATOM 744 N N . LYS A 1 91 ? -1.118 0.187 11.143 1.00 94.69 91 LYS A N 1
ATOM 745 C CA . LYS A 1 91 ? -0.035 -0.652 11.653 1.00 94.69 91 LYS A CA 1
ATOM 746 C C . LYS A 1 91 ? -0.592 -2.016 12.052 1.00 94.69 91 LYS A C 1
ATOM 748 O O . LYS A 1 91 ? -1.287 -2.122 13.066 1.00 94.69 91 LYS A O 1
ATOM 753 N N . ASN A 1 92 ? -0.282 -3.057 11.282 1.00 92.88 92 ASN A N 1
ATOM 754 C CA . ASN A 1 92 ? -0.638 -4.437 11.618 1.00 92.88 92 ASN A CA 1
ATOM 755 C C . ASN A 1 92 ? 0.616 -5.268 11.890 1.00 92.88 92 ASN A C 1
ATOM 757 O O . ASN A 1 92 ? 1.549 -5.274 11.089 1.00 92.88 92 ASN A O 1
ATOM 761 N N . PHE A 1 93 ? 0.640 -5.976 13.021 1.00 89.19 93 PHE A N 1
ATOM 762 C CA . PHE A 1 93 ? 1.779 -6.824 13.369 1.00 89.19 93 PHE A CA 1
ATOM 763 C C . PHE A 1 93 ? 1.629 -8.292 12.949 1.00 89.19 93 PHE A C 1
ATOM 765 O O . PHE A 1 93 ? 2.641 -8.927 12.649 1.00 89.19 93 PHE A O 1
ATOM 772 N N . ASN A 1 94 ? 0.414 -8.847 13.014 1.00 88.12 94 ASN A N 1
ATOM 773 C CA . ASN A 1 94 ? 0.125 -10.257 12.733 1.00 88.12 94 ASN A CA 1
ATOM 774 C C . ASN A 1 94 ? -1.320 -10.413 12.239 1.00 88.12 94 ASN A C 1
ATOM 776 O O . ASN A 1 94 ? -2.243 -10.576 13.046 1.00 88.12 94 ASN A O 1
ATOM 780 N N . GLY A 1 95 ? -1.497 -10.404 10.929 1.00 93.12 95 GLY A N 1
ATOM 781 C CA . GLY A 1 95 ? -2.798 -10.480 10.282 1.00 93.12 95 GLY A CA 1
ATOM 782 C C . GLY A 1 95 ? -2.792 -9.718 8.969 1.00 93.12 95 GLY A C 1
ATOM 783 O O . GLY A 1 95 ? -1.922 -8.877 8.730 1.00 93.12 95 GLY A O 1
ATOM 784 N N . ASP A 1 96 ? -3.785 -10.012 8.146 1.00 97.75 96 ASP A N 1
ATOM 785 C CA . ASP A 1 96 ? -3.858 -9.470 6.796 1.00 97.75 96 ASP A CA 1
ATOM 786 C C . ASP A 1 96 ? -4.557 -8.107 6.798 1.00 97.75 96 ASP A C 1
ATOM 788 O O . ASP A 1 96 ? -5.351 -7.772 7.689 1.00 97.75 96 ASP A O 1
ATOM 792 N N . ILE A 1 97 ? -4.254 -7.290 5.794 1.00 98.19 97 ILE A N 1
ATOM 793 C CA . ILE A 1 97 ? -4.880 -5.985 5.592 1.00 98.19 97 ILE A CA 1
ATOM 794 C C . ILE A 1 97 ? -5.629 -6.021 4.267 1.00 98.19 97 ILE A C 1
ATOM 796 O O . ILE A 1 97 ? -5.032 -6.242 3.224 1.00 98.19 97 ILE A O 1
ATOM 800 N N . SER A 1 98 ? -6.933 -5.756 4.295 1.00 98.12 98 SER A N 1
ATOM 801 C CA . SER A 1 98 ? -7.765 -5.681 3.094 1.00 98.12 98 SER A CA 1
ATOM 802 C C . SER A 1 98 ? -8.446 -4.321 3.007 1.00 98.12 98 SER A C 1
ATOM 804 O O . SER A 1 98 ? -9.124 -3.902 3.945 1.00 98.12 98 SER A O 1
ATOM 806 N N . ILE A 1 99 ? -8.282 -3.617 1.892 1.00 97.31 99 ILE A N 1
ATOM 807 C CA . ILE A 1 99 ? -8.879 -2.299 1.652 1.00 97.31 99 ILE A CA 1
ATOM 808 C C . ILE A 1 99 ? -9.643 -2.355 0.338 1.00 97.31 99 ILE A C 1
ATOM 810 O O . ILE A 1 99 ? -9.052 -2.633 -0.701 1.00 97.31 99 ILE A O 1
ATOM 814 N N . LYS A 1 100 ? -10.953 -2.092 0.374 1.00 96.75 100 LYS A N 1
ATOM 815 C CA . LYS A 1 100 ? -11.810 -2.192 -0.817 1.00 96.75 100 LYS A CA 1
ATOM 816 C C . LYS A 1 100 ? -12.703 -0.978 -0.985 1.00 96.75 100 LYS A C 1
ATOM 818 O O . LYS A 1 100 ? -13.369 -0.564 -0.034 1.00 96.75 100 LYS A O 1
ATOM 823 N N . ASP A 1 101 ? -12.756 -0.469 -2.213 1.00 94.25 101 ASP A N 1
ATOM 824 C CA . ASP A 1 101 ? -13.644 0.617 -2.640 1.00 94.25 101 ASP A CA 1
ATOM 825 C C . ASP A 1 101 ? -13.398 1.967 -1.935 1.00 94.25 101 ASP A C 1
ATOM 827 O O . ASP A 1 101 ? -14.320 2.776 -1.833 1.00 94.25 101 ASP A O 1
ATOM 831 N N . ILE A 1 102 ? -12.190 2.222 -1.413 1.00 90.44 102 ILE A N 1
ATOM 832 C CA . ILE A 1 102 ? -11.898 3.424 -0.616 1.00 90.44 102 ILE A CA 1
ATOM 833 C C . ILE A 1 102 ? -10.964 4.391 -1.343 1.00 90.44 102 ILE A C 1
ATOM 835 O O . ILE A 1 102 ? -9.856 4.047 -1.754 1.00 90.44 102 ILE A O 1
ATOM 839 N N . ASP A 1 103 ? -11.367 5.659 -1.354 1.00 89.38 103 ASP A N 1
ATOM 840 C CA . ASP A 1 103 ? -10.531 6.770 -1.795 1.00 89.38 103 ASP A CA 1
ATOM 841 C C . ASP A 1 103 ? -9.853 7.436 -0.589 1.00 89.38 103 ASP A C 1
ATOM 843 O O . ASP A 1 103 ? -10.505 8.109 0.216 1.00 89.38 103 ASP A O 1
ATOM 847 N N . GLN A 1 104 ? -8.537 7.250 -0.432 1.00 90.31 104 GLN A N 1
ATOM 848 C CA . GLN A 1 104 ? -7.817 7.755 0.742 1.00 90.31 104 GLN A CA 1
ATOM 849 C C . GLN A 1 104 ? -6.321 7.991 0.525 1.00 90.31 104 GLN A C 1
ATOM 851 O O . GLN A 1 104 ? -5.687 7.454 -0.380 1.00 90.31 104 GLN A O 1
ATOM 856 N N . LYS A 1 105 ? -5.719 8.769 1.424 1.00 95.25 105 LYS A N 1
ATOM 857 C CA . LYS A 1 105 ? -4.276 8.682 1.667 1.00 95.25 105 LYS A CA 1
ATOM 858 C C . LYS A 1 105 ? -4.034 7.562 2.666 1.00 95.25 105 LYS A C 1
ATOM 860 O O . LYS A 1 105 ? -4.716 7.499 3.686 1.00 95.25 105 LYS A O 1
ATOM 865 N N . LEU A 1 106 ? -3.083 6.690 2.368 1.00 95.44 106 LEU A N 1
ATOM 866 C CA . LEU A 1 106 ? -2.771 5.524 3.173 1.00 95.44 106 LEU A CA 1
ATOM 867 C C . LEU A 1 106 ? -1.286 5.515 3.529 1.00 95.44 106 LEU A C 1
ATOM 869 O O . LEU A 1 106 ? -0.420 5.461 2.656 1.00 95.44 106 LEU A O 1
ATOM 873 N N . LYS A 1 107 ? -1.003 5.527 4.828 1.00 97.12 107 LYS A N 1
ATOM 874 C CA . LYS A 1 107 ? 0.297 5.187 5.390 1.00 97.12 107 LYS A CA 1
ATOM 875 C C . LYS A 1 107 ? 0.221 3.788 5.998 1.00 97.12 107 LYS A C 1
ATOM 877 O O . LYS A 1 107 ? -0.552 3.569 6.925 1.00 97.12 107 LYS A O 1
ATOM 882 N N . LEU A 1 108 ? 1.006 2.850 5.484 1.00 94.69 108 LEU A N 1
ATOM 883 C CA . LEU A 1 108 ? 0.878 1.427 5.796 1.00 94.69 108 LEU A CA 1
ATOM 884 C C . LEU A 1 108 ? 2.158 0.850 6.411 1.00 94.69 108 LEU A C 1
ATOM 886 O O . LEU A 1 108 ? 3.239 0.984 5.845 1.00 94.69 108 LEU A O 1
ATOM 890 N N . GLU A 1 109 ? 2.030 0.144 7.530 1.00 92.69 109 GLU A N 1
ATOM 891 C CA . GLU A 1 109 ? 3.064 -0.733 8.086 1.00 92.69 109 GLU A CA 1
ATOM 892 C C . GLU A 1 109 ? 2.458 -2.125 8.340 1.00 92.69 109 GLU A C 1
ATOM 894 O O . GLU A 1 109 ? 1.664 -2.296 9.267 1.00 92.69 109 GLU A O 1
ATOM 899 N N . SER A 1 110 ? 2.825 -3.117 7.519 1.00 90.94 110 SER A N 1
ATOM 900 C CA . SER A 1 110 ? 2.462 -4.532 7.726 1.00 90.94 110 SER A CA 1
ATOM 901 C C . SER A 1 110 ? 3.704 -5.331 8.103 1.00 90.94 110 SER A C 1
ATOM 903 O O . SER A 1 110 ? 4.665 -5.380 7.331 1.00 90.94 110 SER A O 1
ATOM 905 N N . PHE A 1 111 ? 3.726 -5.932 9.296 1.00 87.56 111 PHE A N 1
ATOM 906 C CA . PHE A 1 111 ? 4.893 -6.694 9.749 1.00 87.56 111 PHE A CA 1
ATOM 907 C C . PHE A 1 111 ? 4.856 -8.163 9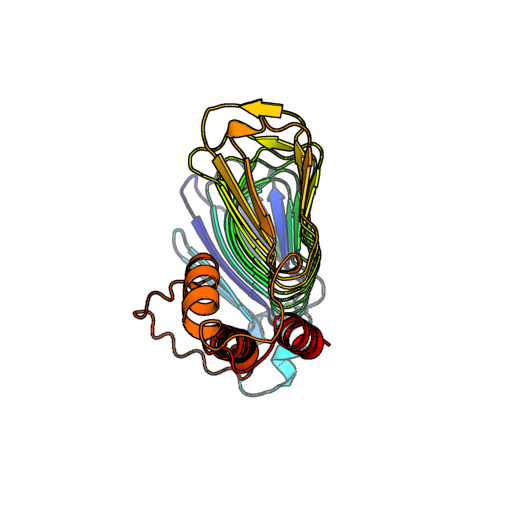.328 1.00 87.56 111 PHE A C 1
ATOM 909 O O . PHE A 1 111 ? 5.889 -8.682 8.904 1.00 87.56 111 PHE A O 1
ATOM 916 N N . ASN A 1 112 ? 3.711 -8.828 9.502 1.00 85.06 112 ASN A N 1
ATOM 917 C CA . ASN A 1 112 ? 3.492 -10.217 9.102 1.00 85.06 112 ASN A CA 1
ATOM 918 C C . ASN A 1 112 ? 2.032 -10.397 8.670 1.00 85.06 112 ASN A C 1
ATOM 920 O O . ASN A 1 112 ? 1.145 -10.507 9.522 1.00 85.06 112 ASN A O 1
ATOM 924 N N . GLY A 1 113 ? 1.813 -10.443 7.365 1.00 89.12 113 GLY A N 1
ATOM 925 C CA . GLY A 1 113 ? 0.497 -10.617 6.764 1.00 89.12 113 GLY A CA 1
ATOM 926 C C . GLY A 1 113 ? 0.441 -9.961 5.396 1.00 89.12 113 GLY A C 1
ATOM 927 O O . GLY A 1 113 ? 1.199 -9.021 5.119 1.00 89.12 113 GLY A O 1
ATOM 928 N N . ASP A 1 114 ? -0.459 -10.467 4.569 1.00 97.25 114 ASP A N 1
ATOM 929 C CA . ASP A 1 114 ? -0.625 -10.010 3.198 1.00 97.25 114 ASP A CA 1
ATOM 930 C C . ASP A 1 114 ? -1.469 -8.731 3.164 1.00 97.25 114 ASP A C 1
ATOM 932 O O . ASP A 1 114 ? -2.260 -8.431 4.068 1.00 97.25 114 ASP A O 1
ATOM 936 N N . VAL A 1 115 ? -1.271 -7.935 2.119 1.00 98.00 115 VAL A N 1
ATOM 937 C CA . VAL A 1 115 ? -1.975 -6.674 1.906 1.00 98.00 115 VAL A CA 1
ATOM 938 C C . VAL A 1 115 ? -2.704 -6.745 0.571 1.00 98.00 115 VAL A C 1
ATOM 940 O O . VAL A 1 115 ? -2.067 -6.795 -0.473 1.00 98.00 115 VAL A O 1
ATOM 943 N N . ASP A 1 116 ? -4.033 -6.689 0.612 1.00 98.31 116 ASP A N 1
ATOM 944 C CA . ASP A 1 116 ? -4.918 -6.660 -0.557 1.00 98.31 116 ASP A CA 1
ATOM 945 C C . ASP A 1 116 ? -5.601 -5.288 -0.666 1.00 98.31 116 ASP A C 1
ATOM 947 O O . ASP A 1 116 ? -6.309 -4.855 0.252 1.00 98.31 116 ASP A O 1
ATOM 951 N N . ILE A 1 117 ? -5.398 -4.585 -1.781 1.00 97.62 117 ILE A N 1
ATOM 952 C CA . ILE A 1 117 ? -6.041 -3.298 -2.072 1.00 97.62 117 ILE A CA 1
ATOM 953 C C . ILE A 1 117 ? -6.787 -3.389 -3.402 1.00 97.62 117 ILE A C 1
ATOM 955 O O . ILE A 1 117 ? -6.188 -3.505 -4.469 1.00 97.62 117 ILE A O 1
ATOM 959 N N . GLU A 1 118 ? -8.107 -3.253 -3.355 1.00 97.75 118 GLU A N 1
ATOM 960 C CA . GLU A 1 118 ? -8.980 -3.433 -4.513 1.00 97.75 118 GLU A CA 1
ATOM 961 C C . GLU A 1 118 ? -9.840 -2.188 -4.763 1.00 97.75 118 GLU A C 1
ATOM 963 O O . GLU A 1 118 ? -10.352 -1.557 -3.831 1.00 97.75 118 GLU A O 1
ATOM 968 N N . ASN A 1 119 ? -10.002 -1.835 -6.041 1.00 95.81 119 ASN A N 1
ATOM 969 C CA . ASN A 1 119 ? -10.911 -0.790 -6.525 1.00 95.81 119 ASN A CA 1
ATOM 970 C C . ASN A 1 119 ? -10.820 0.544 -5.751 1.00 95.81 119 ASN A C 1
ATOM 972 O O . ASN A 1 119 ? -11.827 1.148 -5.390 1.00 95.81 119 ASN A O 1
ATOM 976 N N . SER A 1 120 ? -9.600 0.994 -5.452 1.00 92.44 120 SER A N 1
ATOM 977 C CA . SER A 1 120 ? -9.345 2.128 -4.557 1.00 92.44 120 SER A CA 1
ATOM 978 C C . SER A 1 120 ? -8.556 3.238 -5.265 1.00 92.44 120 SER A C 1
ATOM 980 O O . SER A 1 120 ? -7.620 2.968 -6.019 1.00 92.44 120 SER A O 1
ATOM 982 N N . ASN A 1 121 ? -8.887 4.513 -5.042 1.00 92.06 121 ASN A N 1
ATOM 983 C CA . ASN A 1 121 ? -8.057 5.638 -5.496 1.00 92.06 121 ASN A CA 1
ATOM 984 C C . ASN A 1 121 ? -7.196 6.127 -4.333 1.00 92.06 121 ASN A C 1
ATOM 986 O O . ASN A 1 121 ? -7.658 6.887 -3.480 1.00 92.06 121 ASN A O 1
ATOM 990 N N . SER A 1 122 ? -5.956 5.648 -4.268 1.00 88.88 122 SER A N 1
ATOM 991 C CA . SER A 1 122 ? -5.135 5.806 -3.074 1.00 88.88 122 SER A CA 1
ATOM 992 C C . SER A 1 122 ? -3.723 6.308 -3.354 1.00 88.88 122 SER A C 1
ATOM 994 O O . SER A 1 122 ? -3.029 5.845 -4.260 1.00 88.88 122 SER A O 1
ATOM 996 N N . HIS A 1 123 ? -3.289 7.240 -2.503 1.00 94.75 123 HIS A N 1
ATOM 997 C CA . HIS A 1 123 ? -1.877 7.567 -2.328 1.00 94.75 123 HIS A CA 1
ATOM 998 C C . HIS A 1 123 ? -1.333 6.681 -1.214 1.00 94.75 123 HIS A C 1
ATOM 1000 O O . HIS A 1 123 ? -1.679 6.883 -0.049 1.00 94.75 123 HIS A O 1
ATOM 1006 N N . ILE A 1 124 ? -0.530 5.687 -1.574 1.00 95.38 124 ILE A N 1
ATOM 1007 C CA . ILE A 1 124 ? -0.058 4.651 -0.665 1.00 95.38 124 ILE A CA 1
ATOM 1008 C C . ILE A 1 124 ? 1.425 4.872 -0.413 1.00 95.38 124 ILE A C 1
ATOM 1010 O O . ILE A 1 124 ? 2.253 4.736 -1.311 1.00 95.38 124 ILE A O 1
ATOM 1014 N N . SER A 1 125 ? 1.752 5.163 0.838 1.00 96.25 125 SER A N 1
ATOM 1015 C CA . SER A 1 125 ? 3.121 5.184 1.339 1.00 96.25 125 SER A CA 1
ATOM 1016 C C . SER A 1 125 ? 3.260 4.116 2.414 1.00 96.25 125 SER A C 1
ATOM 1018 O O . SER A 1 125 ? 2.399 4.007 3.284 1.00 96.25 125 SER A O 1
ATOM 1020 N N . GLY A 1 126 ? 4.298 3.287 2.395 1.00 91.38 126 GLY A N 1
ATOM 1021 C CA . GLY A 1 126 ? 4.346 2.233 3.401 1.00 91.38 126 GLY A CA 1
ATOM 1022 C C . GLY A 1 126 ? 5.530 1.300 3.361 1.00 91.38 126 GLY A C 1
ATOM 1023 O O . GLY A 1 126 ? 6.344 1.315 2.440 1.00 91.38 126 GLY A O 1
ATOM 1024 N N . THR A 1 127 ? 5.624 0.494 4.415 1.00 90.12 127 THR A N 1
ATOM 1025 C CA . THR A 1 127 ? 6.602 -0.582 4.538 1.00 90.12 127 THR A CA 1
ATOM 1026 C C . THR A 1 127 ? 5.902 -1.906 4.815 1.00 90.12 127 THR A C 1
ATOM 1028 O O . THR A 1 127 ? 5.141 -2.023 5.774 1.00 90.12 127 THR A O 1
ATOM 1031 N N . ILE A 1 128 ? 6.188 -2.906 3.990 1.00 91.31 128 ILE A N 1
ATOM 1032 C CA . ILE A 1 128 ?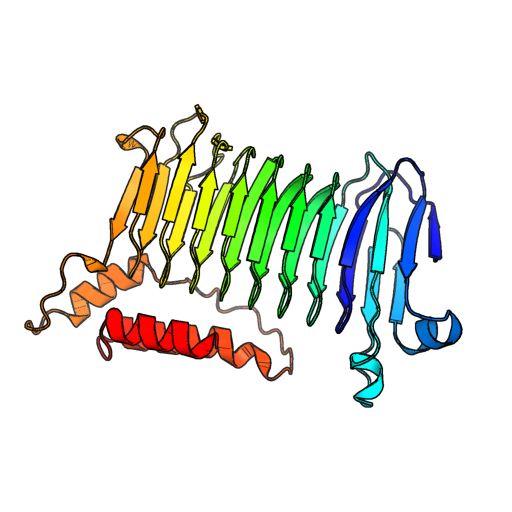 5.764 -4.293 4.188 1.00 91.31 128 ILE A CA 1
ATOM 1033 C C . ILE A 1 128 ? 7.007 -5.080 4.574 1.00 91.31 128 ILE A C 1
ATOM 1035 O O . ILE A 1 128 ? 8.013 -5.045 3.864 1.00 91.31 128 ILE A O 1
ATOM 1039 N N . TYR A 1 129 ? 6.986 -5.721 5.739 1.00 86.38 129 TYR A N 1
ATOM 1040 C CA . TYR A 1 129 ? 8.148 -6.451 6.237 1.00 86.38 129 TYR A CA 1
ATOM 1041 C C . TYR A 1 129 ? 8.125 -7.924 5.832 1.00 86.38 129 TYR A C 1
ATOM 1043 O O . TYR A 1 129 ? 9.183 -8.470 5.511 1.00 86.38 129 TYR A O 1
ATOM 1051 N N . ARG A 1 130 ? 6.950 -8.561 5.899 1.00 85.12 130 ARG A N 1
ATOM 1052 C CA . ARG A 1 130 ? 6.699 -9.932 5.449 1.00 85.12 130 ARG A CA 1
ATOM 1053 C C . ARG A 1 130 ? 5.244 -10.094 5.025 1.00 85.12 130 ARG A C 1
ATOM 1055 O O . ARG A 1 130 ? 4.354 -9.784 5.817 1.00 85.12 130 ARG A O 1
ATOM 1062 N N . GLY A 1 131 ? 5.058 -10.672 3.850 1.00 89.06 131 GLY A N 1
ATOM 1063 C CA . GLY A 1 131 ? 3.758 -10.891 3.228 1.00 89.06 131 GLY A CA 1
ATOM 1064 C C . GLY A 1 131 ? 3.727 -10.232 1.858 1.00 89.06 131 GLY A C 1
ATOM 1065 O O . GLY A 1 131 ? 4.574 -9.387 1.555 1.00 89.06 131 GLY A O 1
ATOM 1066 N N . ASP A 1 132 ? 2.766 -10.633 1.046 1.00 96.44 132 ASP A N 1
ATOM 1067 C CA . ASP A 1 132 ? 2.638 -10.164 -0.326 1.00 96.44 132 ASP A CA 1
ATOM 1068 C C . ASP A 1 132 ? 1.762 -8.903 -0.386 1.00 96.44 132 ASP A C 1
ATOM 1070 O O . ASP A 1 132 ? 0.899 -8.669 0.465 1.00 96.44 132 ASP A O 1
ATOM 1074 N N . LEU A 1 133 ? 2.000 -8.056 -1.388 1.00 97.75 133 LEU A N 1
ATOM 1075 C CA . LEU A 1 133 ? 1.158 -6.902 -1.700 1.00 97.75 133 LEU A CA 1
ATOM 1076 C C . LEU A 1 133 ? 0.453 -7.139 -3.023 1.00 97.75 133 LEU A C 1
ATOM 1078 O O . LEU A 1 133 ? 1.088 -7.068 -4.072 1.00 97.75 133 LEU A O 1
ATOM 1082 N N . GLU A 1 134 ? -0.859 -7.319 -2.974 1.00 98.44 134 GLU A N 1
ATOM 1083 C CA . GLU A 1 134 ? -1.708 -7.349 -4.155 1.00 98.44 134 GLU A CA 1
ATOM 1084 C C . GLU A 1 134 ? -2.515 -6.051 -4.255 1.00 98.44 134 GLU A C 1
ATOM 1086 O O . GLU A 1 134 ? -3.179 -5.617 -3.312 1.00 98.44 134 GLU A O 1
ATOM 1091 N N . ILE A 1 135 ? -2.447 -5.400 -5.415 1.00 98.00 135 ILE A N 1
ATOM 1092 C CA . ILE A 1 135 ? -3.262 -4.230 -5.724 1.00 98.00 135 ILE A CA 1
ATOM 1093 C C . ILE A 1 135 ? -3.972 -4.446 -7.053 1.00 98.00 135 ILE A C 1
ATOM 1095 O O . ILE A 1 135 ? -3.336 -4.700 -8.075 1.00 98.00 135 ILE A O 1
ATOM 1099 N N . SER A 1 136 ? -5.290 -4.276 -7.077 1.00 97.94 136 SER A N 1
ATOM 1100 C CA . SER A 1 136 ? -6.083 -4.456 -8.291 1.00 97.94 136 SER A CA 1
ATOM 1101 C C . SER A 1 136 ? -7.087 -3.330 -8.529 1.00 97.94 136 SER A C 1
ATOM 1103 O O . SER A 1 136 ? -7.596 -2.701 -7.597 1.00 97.94 136 SER A O 1
ATOM 1105 N N . GLN A 1 137 ? -7.361 -3.044 -9.808 1.00 96.94 137 GLN A N 1
ATOM 1106 C CA . GLN A 1 137 ? -8.428 -2.133 -10.256 1.00 96.94 137 GLN A CA 1
ATOM 1107 C C . GLN A 1 137 ? -8.375 -0.720 -9.648 1.00 96.94 137 GLN A C 1
ATOM 1109 O O . GLN A 1 137 ? -9.392 -0.044 -9.513 1.00 96.94 137 GLN A O 1
ATOM 1114 N N . SER A 1 138 ? -7.187 -0.250 -9.279 1.00 97.12 138 SER A N 1
ATOM 1115 C CA . SER A 1 138 ? -7.014 0.928 -8.427 1.00 97.12 138 SER A CA 1
ATOM 1116 C C . SER A 1 138 ? -6.357 2.093 -9.173 1.00 97.12 138 SER A C 1
ATOM 1118 O O . SER A 1 138 ? -5.720 1.911 -10.208 1.00 97.12 138 SER A O 1
ATOM 1120 N N . THR A 1 139 ? -6.498 3.322 -8.670 1.00 97.31 139 THR A N 1
ATOM 1121 C CA . THR A 1 139 ? -5.706 4.478 -9.135 1.00 97.31 139 THR A CA 1
ATOM 1122 C C . THR A 1 139 ? -4.653 4.801 -8.087 1.00 97.31 139 THR A C 1
ATOM 1124 O O . THR A 1 139 ? -4.995 5.035 -6.933 1.00 97.31 139 THR A O 1
ATOM 1127 N N . LEU A 1 140 ? -3.381 4.790 -8.483 1.00 96.19 140 LEU A N 1
ATOM 1128 C CA . LEU A 1 140 ? -2.270 4.601 -7.558 1.00 96.19 140 LEU A CA 1
ATOM 1129 C C . LEU A 1 140 ? -1.221 5.704 -7.649 1.00 96.19 140 LEU A C 1
ATOM 1131 O O . LEU A 1 140 ? -0.673 5.992 -8.717 1.00 96.19 140 LEU A O 1
ATOM 1135 N N . GLU A 1 141 ? -0.883 6.254 -6.490 1.00 97.06 141 GLU A N 1
ATOM 1136 C CA . GLU A 1 141 ? 0.367 6.969 -6.245 1.00 97.06 141 GLU A CA 1
ATOM 1137 C C . GLU A 1 141 ? 1.148 6.191 -5.181 1.00 97.06 141 GLU A C 1
ATOM 1139 O O . GLU A 1 141 ? 0.697 6.107 -4.043 1.00 97.06 141 GLU A O 1
ATOM 1144 N N . LEU A 1 142 ? 2.271 5.572 -5.555 1.00 96.00 142 LEU A N 1
ATOM 1145 C CA . LEU A 1 142 ? 2.971 4.595 -4.713 1.00 96.00 142 LEU A CA 1
ATOM 1146 C C . LEU A 1 142 ? 4.328 5.108 -4.216 1.00 96.00 142 LEU A C 1
ATOM 1148 O O . LEU A 1 142 ? 5.157 5.516 -5.028 1.00 96.00 142 LEU A O 1
ATOM 1152 N N . ASP A 1 143 ? 4.573 4.979 -2.911 1.00 96.69 143 ASP A N 1
ATOM 1153 C CA . ASP A 1 143 ? 5.889 5.011 -2.252 1.00 96.69 143 ASP A CA 1
ATOM 1154 C C . ASP A 1 143 ? 6.015 3.806 -1.300 1.00 96.69 143 ASP A C 1
ATOM 1156 O O . ASP A 1 143 ? 5.702 3.875 -0.108 1.00 96.69 143 ASP A O 1
ATOM 1160 N N . ILE A 1 144 ? 6.420 2.659 -1.845 1.00 96.44 144 ILE A N 1
ATOM 1161 C CA . ILE A 1 144 ? 6.427 1.372 -1.141 1.00 96.44 144 ILE A CA 1
ATOM 1162 C C . ILE A 1 144 ? 7.850 0.891 -0.884 1.00 96.44 144 ILE A C 1
ATOM 1164 O O . ILE A 1 144 ? 8.698 0.847 -1.780 1.00 96.44 144 ILE A O 1
ATOM 1168 N N . LYS A 1 145 ? 8.089 0.438 0.345 1.00 92.38 145 LYS A N 1
ATOM 1169 C CA . LYS A 1 145 ? 9.253 -0.363 0.722 1.00 92.38 145 LYS A CA 1
ATOM 1170 C C . LYS A 1 145 ? 8.799 -1.770 1.086 1.00 92.38 145 LYS A C 1
ATOM 1172 O O . LYS A 1 145 ? 8.141 -1.964 2.098 1.00 92.38 145 LYS A O 1
ATOM 1177 N N . ASN A 1 146 ? 9.185 -2.752 0.297 1.00 90.50 146 ASN A N 1
ATOM 1178 C CA . ASN A 1 146 ? 8.928 -4.152 0.579 1.00 90.50 146 ASN A CA 1
ATOM 1179 C C . ASN A 1 146 ? 10.220 -4.838 1.019 1.00 90.50 146 ASN A C 1
ATOM 1181 O O . ASN A 1 146 ? 11.197 -4.867 0.274 1.00 90.50 146 ASN A O 1
ATOM 1185 N N . MET A 1 147 ? 10.250 -5.362 2.239 1.00 87.19 147 MET A N 1
ATOM 1186 C CA . MET A 1 147 ? 11.407 -6.087 2.761 1.00 87.19 147 MET A CA 1
ATOM 1187 C C . MET A 1 147 ? 11.395 -7.549 2.316 1.00 87.19 147 MET A C 1
ATOM 1189 O O . MET A 1 147 ? 12.471 -8.120 2.118 1.00 87.19 147 MET A O 1
ATOM 1193 N N . SER A 1 148 ? 10.205 -8.146 2.196 1.00 83.75 148 SER A N 1
ATOM 1194 C CA . SER A 1 148 ? 10.005 -9.547 1.841 1.00 83.75 148 SER A CA 1
ATOM 1195 C C . SER A 1 148 ? 8.568 -9.826 1.422 1.00 83.75 148 SER A C 1
ATOM 1197 O O . SER A 1 148 ? 7.655 -9.491 2.171 1.00 83.75 148 SER A O 1
ATOM 1199 N N . GLY A 1 149 ? 8.425 -10.584 0.339 1.00 89.25 149 GLY A N 1
ATOM 1200 C CA . GLY A 1 149 ? 7.144 -10.950 -0.267 1.00 89.25 149 GLY A CA 1
ATOM 1201 C C . GLY A 1 149 ? 7.068 -10.394 -1.681 1.00 89.25 149 GLY A C 1
ATOM 1202 O O . GLY A 1 149 ? 7.899 -9.566 -2.059 1.00 89.25 149 GLY A O 1
ATOM 1203 N N . ASP A 1 150 ? 6.112 -10.851 -2.466 1.00 96.31 150 ASP A N 1
ATOM 1204 C CA . ASP A 1 150 ? 5.940 -10.397 -3.840 1.00 96.31 150 ASP A CA 1
ATOM 1205 C C . ASP A 1 150 ? 5.030 -9.160 -3.890 1.00 96.31 150 ASP A C 1
ATOM 1207 O O . ASP A 1 150 ? 4.193 -8.925 -3.017 1.00 96.31 150 ASP A O 1
ATOM 1211 N N . ILE A 1 151 ? 5.223 -8.318 -4.905 1.00 98.12 151 ILE A N 1
ATOM 1212 C CA . ILE A 1 151 ? 4.336 -7.187 -5.195 1.00 98.12 151 ILE A CA 1
ATOM 1213 C C . ILE A 1 151 ? 3.664 -7.460 -6.530 1.00 98.12 151 ILE A C 1
ATOM 1215 O O . ILE A 1 151 ? 4.345 -7.511 -7.551 1.00 98.12 151 ILE A O 1
ATOM 1219 N N . ASP A 1 152 ? 2.340 -7.545 -6.538 1.00 98.50 152 ASP A N 1
ATOM 1220 C CA . ASP A 1 152 ? 1.538 -7.751 -7.736 1.00 98.50 152 ASP A CA 1
ATO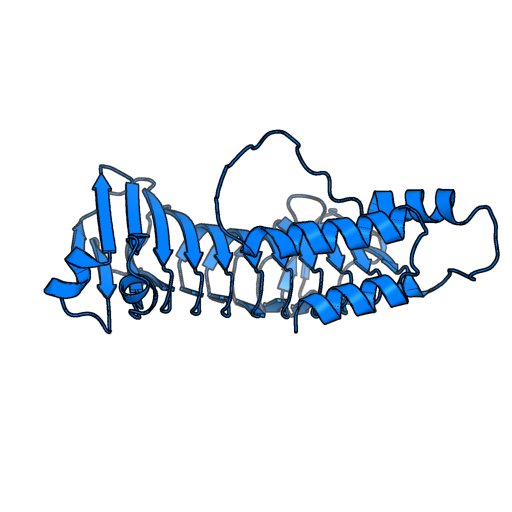M 1221 C C . ASP A 1 152 ? 0.518 -6.615 -7.900 1.00 98.50 152 ASP A C 1
ATOM 1223 O O . ASP A 1 152 ? -0.335 -6.378 -7.044 1.00 98.50 152 ASP A O 1
ATOM 1227 N N . ILE A 1 153 ? 0.619 -5.871 -9.000 1.00 98.38 153 ILE A N 1
ATOM 1228 C CA . ILE A 1 153 ? -0.283 -4.767 -9.330 1.00 98.38 153 ILE A CA 1
ATOM 1229 C C . ILE A 1 153 ? -0.961 -5.063 -10.666 1.00 98.38 153 ILE A C 1
ATOM 1231 O O . ILE A 1 153 ? -0.309 -5.095 -11.711 1.00 98.38 153 ILE A O 1
ATOM 1235 N N . LYS A 1 154 ? -2.288 -5.207 -10.661 1.00 98.12 154 LYS A N 1
ATOM 1236 C CA . LYS A 1 154 ? -3.080 -5.581 -11.842 1.00 98.12 154 LYS A CA 1
ATOM 1237 C C . LYS A 1 154 ? -4.149 -4.550 -12.181 1.00 98.12 154 LYS A C 1
ATOM 1239 O O . LYS A 1 154 ? -4.745 -3.934 -11.296 1.00 98.12 154 LYS A O 1
ATOM 1244 N N . ASP A 1 155 ? -4.421 -4.382 -13.474 1.00 97.75 155 ASP A N 1
ATOM 1245 C CA . ASP A 1 155 ? -5.567 -3.620 -14.002 1.00 97.75 155 ASP A CA 1
ATOM 1246 C C . ASP A 1 155 ? -5.736 -2.214 -13.386 1.00 97.75 155 ASP A C 1
ATOM 1248 O O . ASP A 1 155 ? -6.850 -1.732 -13.182 1.00 97.75 155 ASP A O 1
ATOM 1252 N N . SER A 1 156 ? -4.624 -1.553 -13.058 1.00 98.06 156 SER A N 1
ATOM 1253 C CA . SER A 1 156 ? -4.604 -0.315 -12.274 1.00 98.06 156 SER A CA 1
ATOM 1254 C C . SER A 1 156 ? -4.109 0.879 -13.095 1.00 98.06 156 SER A C 1
ATOM 1256 O O . SER A 1 156 ? -3.540 0.731 -14.173 1.00 98.06 156 SER A O 1
ATOM 1258 N N . LYS A 1 157 ? -4.332 2.097 -12.594 1.00 98.12 157 LYS A N 1
ATOM 1259 C CA . LYS A 1 157 ? -3.856 3.356 -13.185 1.00 98.12 157 LYS A CA 1
ATOM 1260 C C . LYS A 1 157 ? -2.739 3.937 -12.332 1.00 98.12 157 LYS A C 1
ATOM 1262 O O . LYS A 1 157 ? -2.998 4.410 -11.228 1.00 98.12 157 LYS A O 1
ATOM 1267 N N . ILE A 1 158 ? -1.517 3.949 -12.844 1.00 97.94 158 ILE A N 1
ATOM 1268 C CA . ILE A 1 158 ? -0.331 4.396 -12.111 1.00 97.94 158 ILE A CA 1
ATOM 1269 C C . ILE A 1 158 ? -0.054 5.871 -12.415 1.00 97.94 158 ILE A C 1
ATOM 1271 O O . ILE A 1 158 ? 0.184 6.248 -13.566 1.00 97.94 158 ILE A O 1
ATOM 1275 N N . LYS A 1 159 ? -0.076 6.703 -11.370 1.00 97.69 159 LYS A N 1
ATOM 1276 C CA . LYS A 1 159 ? 0.235 8.143 -11.408 1.00 97.69 159 LYS A CA 1
ATOM 1277 C C . LYS A 1 159 ? 1.587 8.475 -10.789 1.00 97.69 159 LYS A C 1
ATOM 1279 O O . LYS A 1 159 ? 2.281 9.351 -11.289 1.00 97.69 159 LYS A O 1
ATOM 1284 N N . THR A 1 160 ? 1.981 7.757 -9.747 1.00 96.69 160 THR A N 1
ATOM 1285 C CA . THR A 1 160 ? 3.318 7.855 -9.150 1.00 96.69 160 THR A CA 1
ATOM 1286 C C . THR A 1 160 ? 3.808 6.456 -8.829 1.00 96.69 160 THR A C 1
ATOM 1288 O O . THR A 1 160 ? 3.023 5.605 -8.409 1.00 96.69 160 THR A O 1
ATOM 1291 N N . LEU A 1 161 ? 5.100 6.218 -9.042 1.00 96.25 161 LEU A N 1
ATOM 1292 C CA . LEU A 1 161 ? 5.715 4.910 -8.889 1.00 96.25 161 LEU A CA 1
ATOM 1293 C C . LEU A 1 161 ? 7.077 5.055 -8.215 1.00 96.25 161 LEU A C 1
ATOM 1295 O O . LEU A 1 161 ? 8.063 5.362 -8.874 1.00 96.25 161 LEU A O 1
ATOM 1299 N N . ALA A 1 162 ? 7.140 4.816 -6.914 1.00 96.81 162 ALA A N 1
ATOM 1300 C CA . ALA A 1 162 ? 8.379 4.680 -6.167 1.00 96.81 162 ALA A CA 1
ATOM 1301 C C . ALA A 1 162 ? 8.323 3.367 -5.381 1.00 96.81 162 ALA A C 1
ATOM 1303 O O . ALA A 1 162 ? 7.655 3.273 -4.358 1.00 96.81 162 ALA A O 1
ATOM 1304 N N . ILE A 1 163 ? 8.997 2.325 -5.870 1.00 96.44 163 ILE A N 1
ATOM 1305 C CA . ILE A 1 163 ? 8.993 1.010 -5.218 1.00 96.44 163 ILE A CA 1
ATOM 1306 C C . ILE A 1 163 ? 10.417 0.553 -4.938 1.00 96.44 163 ILE A C 1
ATOM 1308 O O . ILE A 1 163 ? 11.320 0.654 -5.772 1.00 96.44 163 ILE A O 1
ATOM 1312 N N . LYS A 1 164 ? 10.617 0.043 -3.729 1.00 92.62 164 LYS A N 1
ATOM 1313 C CA . LYS A 1 164 ? 11.875 -0.499 -3.233 1.00 92.62 164 LYS A CA 1
ATOM 1314 C C . LYS A 1 164 ? 11.614 -1.891 -2.673 1.00 92.62 164 LYS A C 1
ATOM 1316 O O . LYS A 1 164 ? 11.109 -1.995 -1.562 1.00 92.62 164 LYS A O 1
ATOM 1321 N N . SER A 1 165 ? 11.956 -2.931 -3.426 1.00 91.38 165 SER A N 1
ATOM 1322 C CA . SER A 1 165 ? 11.871 -4.328 -2.992 1.00 91.38 165 SER A CA 1
ATOM 1323 C C . SER A 1 165 ? 13.252 -4.850 -2.605 1.00 91.38 165 SER A C 1
ATOM 1325 O O . SER A 1 165 ? 14.212 -4.747 -3.372 1.00 91.38 165 SER A O 1
ATOM 1327 N N . TYR A 1 166 ? 13.382 -5.395 -1.402 1.00 87.12 166 TYR A N 1
ATOM 1328 C CA . TYR A 1 166 ? 14.610 -6.051 -0.964 1.00 87.12 166 TYR A CA 1
ATOM 1329 C C . TYR A 1 166 ? 14.615 -7.536 -1.316 1.00 87.12 166 TYR A C 1
ATOM 1331 O O . TYR A 1 166 ? 15.666 -8.069 -1.670 1.00 87.12 166 TYR A O 1
ATOM 1339 N N . SER A 1 167 ? 13.452 -8.181 -1.259 1.00 83.81 167 SER A N 1
ATOM 1340 C CA . SER A 1 167 ? 13.271 -9.593 -1.567 1.00 83.81 167 SER A CA 1
ATOM 1341 C C . SER A 1 167 ? 11.861 -9.836 -2.082 1.00 83.81 167 SER A C 1
ATOM 1343 O O . SER A 1 167 ? 10.918 -9.356 -1.460 1.00 83.81 167 SER A O 1
ATOM 1345 N N . GLY A 1 168 ? 11.749 -10.648 -3.128 1.00 88.50 168 GLY A N 1
ATOM 1346 C CA . GLY A 1 168 ? 10.492 -10.972 -3.799 1.00 88.50 168 GLY A CA 1
ATOM 1347 C C . GLY A 1 168 ? 10.352 -10.251 -5.134 1.00 88.50 168 GLY A C 1
ATOM 1348 O O . GLY A 1 168 ? 10.994 -9.217 -5.378 1.00 88.50 168 GLY A O 1
ATOM 1349 N N . ASP A 1 169 ? 9.543 -10.843 -5.999 1.00 95.19 169 ASP A N 1
ATOM 1350 C CA . ASP A 1 169 ? 9.330 -10.396 -7.364 1.00 95.19 169 ASP A CA 1
ATOM 1351 C C . ASP A 1 169 ? 8.339 -9.230 -7.394 1.00 95.19 169 ASP A C 1
ATOM 1353 O O . ASP A 1 169 ? 7.426 -9.115 -6.576 1.00 95.19 169 ASP A O 1
ATOM 1357 N N . LEU A 1 170 ? 8.550 -8.314 -8.335 1.00 97.75 170 LEU A N 1
ATOM 1358 C CA . LEU A 1 170 ? 7.647 -7.202 -8.586 1.00 97.75 170 LEU A CA 1
ATOM 1359 C C . LEU A 1 170 ? 7.022 -7.379 -9.955 1.00 97.75 170 LEU A C 1
ATOM 1361 O O . LEU A 1 170 ? 7.719 -7.378 -10.972 1.00 97.75 170 LEU A O 1
ATOM 1365 N N . GLU A 1 171 ? 5.701 -7.435 -9.983 1.00 98.44 171 GLU A N 1
ATOM 1366 C CA . GLU A 1 171 ? 4.919 -7.573 -11.191 1.00 98.44 171 GLU A CA 1
ATOM 1367 C C . GLU A 1 171 ? 3.864 -6.468 -11.300 1.00 98.44 171 GLU A C 1
ATOM 1369 O O . GLU A 1 171 ? 3.060 -6.245 -10.401 1.00 98.44 171 GLU A O 1
ATOM 1374 N N . ILE A 1 172 ? 3.869 -5.746 -12.422 1.00 98.19 172 ILE A N 1
ATOM 1375 C CA . ILE A 1 172 ? 2.815 -4.795 -12.784 1.00 98.19 172 ILE A CA 1
ATOM 1376 C C . ILE A 1 172 ? 2.234 -5.240 -14.120 1.00 98.19 172 ILE A C 1
ATOM 1378 O O . ILE A 1 172 ? 2.924 -5.187 -15.135 1.00 98.19 172 ILE A O 1
ATOM 1382 N N . LYS A 1 173 ? 0.971 -5.662 -14.137 1.00 97.94 173 LYS A N 1
ATOM 1383 C CA . LYS A 1 173 ? 0.289 -6.221 -15.311 1.00 97.94 173 LYS A CA 1
ATOM 1384 C C . LYS A 1 173 ? -0.933 -5.411 -15.706 1.00 97.94 173 LYS A C 1
ATOM 1386 O O . LYS A 1 173 ? -1.658 -4.889 -14.857 1.00 97.94 173 LYS A O 1
ATOM 1391 N N . SER A 1 174 ? -1.192 -5.348 -17.011 1.00 96.62 174 SER A N 1
ATOM 1392 C CA . SER A 1 174 ? -2.422 -4.790 -17.597 1.00 96.62 174 SER A CA 1
ATOM 1393 C C . SER A 1 174 ? -2.776 -3.382 -17.096 1.00 96.62 174 SER A C 1
ATOM 1395 O O . SER A 1 174 ? -3.944 -2.993 -17.093 1.00 96.62 174 SER A O 1
ATOM 1397 N N . SER A 1 175 ? -1.775 -2.608 -16.675 1.00 97.50 175 SER A N 1
ATOM 1398 C CA . SER A 1 175 ? -1.972 -1.328 -15.992 1.00 97.50 175 SER A CA 1
ATOM 1399 C C . SER A 1 175 ? -1.688 -0.146 -16.919 1.00 97.50 175 SER A C 1
ATOM 1401 O O . SER A 1 175 ? -0.803 -0.204 -17.774 1.00 97.50 175 SER A O 1
ATOM 1403 N N . ASP A 1 176 ? -2.460 0.924 -16.762 1.00 98.00 176 ASP A N 1
ATOM 1404 C CA . ASP A 1 176 ? -2.305 2.174 -17.503 1.00 98.00 176 ASP A CA 1
ATOM 1405 C C . ASP A 1 176 ? -1.336 3.102 -16.759 1.00 98.00 176 ASP A C 1
ATOM 1407 O O . ASP A 1 176 ? -1.500 3.359 -15.567 1.00 98.00 176 ASP A O 1
ATOM 1411 N N . PHE A 1 177 ? -0.352 3.657 -17.457 1.00 97.88 177 PHE A N 1
ATOM 1412 C CA . PHE A 1 177 ? 0.622 4.585 -16.888 1.00 97.88 177 PHE A CA 1
ATOM 1413 C C . PHE A 1 177 ? 0.352 6.001 -17.391 1.00 97.88 177 PHE A C 1
ATOM 1415 O O . PHE A 1 177 ? 0.378 6.262 -18.591 1.00 97.88 177 PHE A O 1
ATOM 1422 N N . ASN A 1 178 ? 0.120 6.931 -16.468 1.00 96.88 178 ASN A N 1
ATOM 1423 C CA . ASN A 1 178 ? 0.063 8.365 -16.743 1.00 96.88 178 ASN A CA 1
ATOM 1424 C C . ASN A 1 178 ? 0.759 9.088 -15.593 1.00 96.88 178 ASN A C 1
ATOM 1426 O O . ASN A 1 178 ? 0.117 9.609 -14.675 1.00 96.88 178 ASN A O 1
ATOM 1430 N N . LEU A 1 179 ? 2.086 9.003 -15.606 1.00 96.50 179 LEU A N 1
ATOM 1431 C CA . LEU A 1 179 ? 2.888 9.401 -14.466 1.00 96.50 179 LEU A CA 1
ATOM 1432 C C . LEU A 1 179 ? 2.946 10.928 -14.320 1.00 96.50 179 LEU A C 1
ATOM 1434 O O . LEU A 1 179 ? 3.199 11.664 -15.276 1.00 96.50 179 LEU A O 1
ATOM 1438 N N . LEU A 1 180 ? 2.761 11.402 -13.091 1.00 94.94 180 LEU A N 1
ATOM 1439 C CA . LEU A 1 180 ? 2.896 12.805 -12.702 1.00 94.94 180 LEU A CA 1
ATOM 1440 C C . LEU A 1 180 ? 4.374 13.208 -12.569 1.00 94.94 180 LEU A C 1
ATOM 1442 O O . LEU A 1 180 ? 4.739 14.364 -12.795 1.00 94.94 180 LEU A O 1
ATOM 1446 N N . GLU A 1 181 ? 5.239 12.240 -12.269 1.00 95.25 181 GLU A N 1
ATOM 1447 C CA . GLU A 1 181 ? 6.684 12.387 -12.103 1.00 95.25 181 GLU A CA 1
ATOM 1448 C C . GLU A 1 181 ? 7.437 11.139 -12.584 1.00 95.25 181 GLU A C 1
ATOM 1450 O O . GLU A 1 181 ? 6.826 10.161 -13.000 1.00 95.25 181 GLU A O 1
ATOM 1455 N N . ASN A 1 182 ? 8.771 11.171 -12.586 1.00 95.81 182 ASN A N 1
ATOM 1456 C CA . ASN A 1 182 ? 9.550 10.011 -13.021 1.00 95.81 182 ASN A CA 1
ATOM 1457 C C . ASN A 1 182 ? 9.379 8.848 -12.036 1.00 95.81 182 ASN A C 1
ATOM 1459 O O . ASN A 1 182 ? 9.563 9.016 -10.831 1.00 95.81 182 ASN A O 1
ATOM 1463 N N . GLY A 1 183 ? 9.079 7.663 -12.562 1.00 95.56 183 GLY A N 1
ATOM 1464 C CA . GLY A 1 183 ? 8.963 6.438 -11.785 1.00 95.56 183 GLY A CA 1
ATOM 1465 C C . GLY A 1 183 ? 10.331 5.855 -11.431 1.00 95.56 183 GLY A C 1
ATOM 1466 O O . GLY A 1 183 ? 11.272 5.907 -12.221 1.00 95.56 183 GLY A O 1
ATOM 1467 N N . THR A 1 184 ? 10.451 5.275 -10.242 1.00 96.00 184 THR A N 1
ATOM 1468 C CA . THR A 1 184 ? 11.640 4.555 -9.780 1.00 96.00 184 THR A CA 1
ATOM 1469 C C . THR A 1 184 ? 11.239 3.213 -9.182 1.00 96.00 184 THR A C 1
ATOM 1471 O O . THR A 1 184 ? 10.473 3.156 -8.224 1.00 96.00 184 THR A O 1
ATOM 1474 N N . ILE A 1 185 ? 11.823 2.132 -9.691 1.00 95.50 185 ILE A N 1
ATOM 1475 C CA . ILE A 1 185 ? 11.741 0.796 -9.105 1.00 95.50 185 ILE A CA 1
ATOM 1476 C C . ILE A 1 185 ? 13.157 0.315 -8.800 1.00 95.50 185 ILE A C 1
ATOM 1478 O O . ILE A 1 185 ? 14.041 0.351 -9.655 1.00 95.50 185 ILE A O 1
ATOM 1482 N N . LYS A 1 186 ? 13.378 -0.155 -7.575 1.00 91.94 186 LYS A N 1
ATOM 1483 C CA . LYS A 1 186 ? 14.630 -0.784 -7.150 1.00 91.94 186 LYS A CA 1
ATOM 1484 C C . LYS A 1 186 ? 14.323 -2.151 -6.556 1.00 91.94 186 LYS A C 1
ATOM 1486 O O . LYS A 1 186 ? 13.605 -2.214 -5.564 1.00 91.94 186 LYS A O 1
ATOM 1491 N N . SER A 1 187 ? 14.893 -3.205 -7.127 1.00 89.50 187 SER A N 1
ATOM 1492 C CA . SER A 1 187 ? 14.873 -4.563 -6.581 1.00 89.50 187 SER A CA 1
ATOM 1493 C C . SER A 1 187 ? 16.283 -4.993 -6.181 1.00 89.50 187 SER A C 1
ATOM 1495 O O . SER A 1 187 ? 17.254 -4.752 -6.903 1.00 89.50 187 SER A O 1
ATOM 1497 N N . PHE A 1 188 ? 16.426 -5.628 -5.022 1.00 85.50 188 PHE A N 1
ATOM 1498 C CA . PHE A 1 188 ? 17.682 -6.268 -4.639 1.00 85.50 188 PHE A CA 1
ATOM 1499 C C . PHE A 1 188 ? 17.700 -7.745 -5.012 1.00 85.50 188 PHE A C 1
ATOM 1501 O O . PHE A 1 188 ? 18.589 -8.183 -5.747 1.00 85.50 188 PHE A O 1
ATOM 1508 N N . ALA A 1 189 ? 16.728 -8.502 -4.513 1.00 83.69 189 ALA A N 1
ATOM 1509 C CA . ALA A 1 189 ? 16.605 -9.935 -4.722 1.00 83.69 189 ALA A CA 1
ATOM 1510 C C . ALA A 1 189 ? 15.207 -10.284 -5.242 1.00 83.69 189 ALA A C 1
ATOM 1512 O O . ALA A 1 189 ? 14.333 -10.666 -4.473 1.00 83.69 189 ALA A O 1
ATOM 1513 N N . GLY A 1 190 ? 15.016 -10.142 -6.548 1.00 87.25 190 GLY A N 1
ATOM 1514 C CA . GLY A 1 190 ? 13.762 -10.467 -7.222 1.00 87.25 190 GLY A CA 1
ATOM 1515 C C . GLY A 1 190 ? 13.705 -9.848 -8.609 1.00 87.25 190 GLY A C 1
ATOM 1516 O O . GLY A 1 190 ? 14.388 -8.847 -8.880 1.00 87.25 190 GLY A O 1
ATOM 1517 N N . ASP A 1 191 ? 12.912 -10.452 -9.475 1.00 93.69 191 ASP A N 1
ATOM 1518 C CA . ASP A 1 191 ? 12.694 -9.995 -10.837 1.00 93.69 191 ASP A CA 1
ATOM 1519 C C . ASP A 1 191 ? 11.717 -8.811 -10.862 1.00 93.69 191 ASP A C 1
ATOM 1521 O O . ASP A 1 191 ? 10.865 -8.644 -9.990 1.00 93.69 191 ASP A O 1
ATOM 1525 N N . ILE A 1 192 ? 11.859 -7.948 -11.866 1.00 97.00 192 ILE A N 1
ATOM 1526 C CA . ILE A 1 192 ? 10.928 -6.848 -12.130 1.00 97.00 192 ILE A CA 1
ATOM 1527 C C . ILE A 1 192 ? 10.271 -7.120 -13.476 1.00 97.00 192 ILE A C 1
ATOM 1529 O O . ILE A 1 192 ? 10.948 -7.128 -14.506 1.00 97.00 192 ILE A O 1
ATOM 1533 N N . THR A 1 193 ? 8.954 -7.284 -13.480 1.00 98.12 193 THR A N 1
ATOM 1534 C CA . THR A 1 193 ? 8.153 -7.426 -14.694 1.00 98.12 193 THR A CA 1
ATOM 1535 C C . THR A 1 193 ? 7.127 -6.303 -14.768 1.00 98.12 193 THR A C 1
ATOM 1537 O O . THR A 1 193 ? 6.298 -6.145 -13.879 1.00 98.12 193 THR A O 1
ATOM 1540 N N . ILE A 1 194 ? 7.166 -5.518 -15.842 1.00 97.88 194 ILE A N 1
ATOM 1541 C CA . ILE A 1 194 ? 6.160 -4.498 -16.143 1.00 97.88 194 ILE A CA 1
ATOM 1542 C C . ILE A 1 194 ? 5.570 -4.806 -17.512 1.00 97.88 194 ILE A C 1
ATOM 1544 O O . ILE A 1 194 ? 6.282 -4.819 -18.513 1.00 97.88 194 ILE A O 1
ATOM 1548 N N . ASP A 1 195 ? 4.265 -5.021 -17.555 1.00 97.12 195 ASP A N 1
ATOM 1549 C CA . ASP A 1 195 ? 3.478 -5.141 -18.771 1.00 97.12 195 ASP A CA 1
ATOM 1550 C C . ASP A 1 195 ? 2.397 -4.057 -18.770 1.00 97.12 195 ASP A C 1
ATOM 1552 O O . ASP A 1 195 ? 1.341 -4.180 -18.138 1.00 97.12 195 ASP A O 1
ATOM 1556 N N . ALA A 1 196 ? 2.711 -2.940 -19.429 1.00 96.81 196 ALA A N 1
ATOM 1557 C CA . ALA A 1 196 ? 1.806 -1.807 -19.512 1.00 96.81 196 ALA A CA 1
ATOM 1558 C C . ALA A 1 196 ? 0.678 -2.082 -20.514 1.00 96.81 196 ALA A C 1
ATOM 1560 O O . ALA A 1 196 ? 0.898 -2.523 -21.638 1.00 96.81 196 ALA A O 1
ATOM 1561 N N . LYS A 1 197 ? -0.552 -1.741 -20.139 1.00 97.44 197 LYS A N 1
ATOM 1562 C CA . LYS A 1 197 ? -1.679 -1.712 -21.077 1.00 97.44 197 LYS A CA 1
ATOM 1563 C C . LYS A 1 197 ? -1.638 -0.462 -21.951 1.00 97.44 197 LYS A C 1
ATOM 1565 O O . LYS A 1 197 ? -1.929 -0.520 -23.145 1.00 97.44 197 LYS A O 1
ATOM 1570 N N . SER A 1 198 ? -1.284 0.670 -21.351 1.00 96.50 198 SER A N 1
ATOM 1571 C CA . SER A 1 198 ? -1.049 1.929 -22.047 1.00 96.50 198 SER A CA 1
ATOM 1572 C C . SER A 1 198 ? -0.020 2.768 -21.295 1.00 96.50 198 SER A C 1
ATOM 1574 O O . SER A 1 198 ? 0.123 2.652 -20.078 1.00 96.50 198 SER A O 1
ATOM 1576 N N . TYR A 1 199 ? 0.698 3.618 -22.026 1.00 96.88 199 TYR A N 1
ATOM 1577 C CA . TYR A 1 199 ? 1.647 4.569 -21.463 1.00 96.88 199 TYR A CA 1
ATOM 1578 C C . TYR A 1 199 ? 1.394 5.951 -22.056 1.00 96.88 199 TYR A C 1
ATOM 1580 O O . TYR A 1 199 ? 1.415 6.125 -23.275 1.00 96.88 199 TYR A O 1
ATOM 1588 N N . MET A 1 200 ? 1.137 6.931 -21.197 1.00 94.69 200 MET A N 1
ATOM 1589 C CA . MET A 1 200 ? 0.845 8.308 -21.570 1.00 94.69 200 MET A CA 1
ATOM 1590 C C . MET A 1 200 ? 1.838 9.266 -20.914 1.00 94.69 200 MET A C 1
ATOM 1592 O O . MET A 1 200 ? 2.192 9.124 -19.745 1.00 94.69 200 MET A O 1
ATOM 1596 N N . GLY A 1 201 ? 2.234 10.288 -21.672 1.00 92.81 201 GLY A N 1
ATOM 1597 C CA . GLY A 1 201 ? 3.150 11.329 -21.215 1.00 92.81 201 GLY A CA 1
ATOM 1598 C C . GLY A 1 201 ? 4.617 11.034 -21.527 1.00 92.81 201 GLY A C 1
ATOM 1599 O O . GLY A 1 201 ? 4.945 10.136 -22.296 1.00 92.81 201 GLY A O 1
ATOM 1600 N N . GLU A 1 202 ? 5.491 11.847 -20.938 1.00 93.62 202 GLU A N 1
ATOM 1601 C CA . GLU A 1 202 ? 6.933 11.902 -21.241 1.00 93.62 202 GLU A CA 1
ATOM 1602 C C . GLU A 1 202 ? 7.803 11.596 -20.013 1.00 93.62 202 GLU A C 1
ATOM 1604 O O . GLU A 1 202 ? 9.007 11.838 -20.011 1.00 93.62 202 GLU A O 1
ATOM 1609 N N . LYS A 1 203 ? 7.192 11.144 -18.913 1.00 97.38 203 LYS A N 1
ATOM 1610 C CA . LYS A 1 203 ? 7.948 10.776 -17.713 1.00 97.38 203 LYS A CA 1
ATOM 1611 C C . LYS A 1 203 ? 8.700 9.483 -17.963 1.00 97.38 203 LYS A C 1
ATOM 1613 O O . LYS A 1 203 ? 8.214 8.634 -18.703 1.00 97.38 203 LYS A O 1
ATOM 1618 N N . ASN A 1 204 ? 9.850 9.336 -17.319 1.00 95.44 204 ASN A N 1
ATOM 1619 C CA . ASN A 1 204 ? 10.662 8.130 -17.432 1.00 95.44 204 ASN A CA 1
ATOM 1620 C C . ASN A 1 204 ? 10.362 7.158 -16.289 1.00 95.44 204 ASN A C 1
ATOM 1622 O O . ASN A 1 204 ? 10.002 7.587 -15.192 1.00 95.44 204 ASN A O 1
ATOM 1626 N N . ILE A 1 205 ? 10.595 5.867 -16.516 1.00 96.38 205 ILE A N 1
ATOM 1627 C CA . ILE A 1 205 ? 10.682 4.837 -15.478 1.00 96.38 205 ILE A CA 1
ATOM 1628 C C . ILE A 1 205 ? 12.128 4.351 -15.393 1.00 96.38 205 ILE A C 1
ATOM 1630 O O . ILE A 1 205 ? 12.668 3.813 -16.357 1.00 96.38 205 ILE A O 1
ATOM 1634 N N . SER A 1 206 ? 12.743 4.503 -14.221 1.00 95.00 206 SER A N 1
ATOM 1635 C CA . SER A 1 206 ? 14.049 3.925 -13.902 1.00 95.00 206 SER A CA 1
ATOM 1636 C C . SER A 1 206 ? 13.857 2.641 -13.100 1.00 95.00 206 SER A C 1
ATOM 1638 O O . SER A 1 206 ? 13.411 2.690 -11.953 1.00 95.00 206 SER A O 1
ATOM 1640 N N . ALA A 1 207 ? 14.177 1.493 -13.691 1.00 93.31 207 ALA A N 1
ATOM 1641 C CA . ALA A 1 207 ? 14.106 0.183 -13.055 1.00 93.31 207 ALA A CA 1
ATOM 1642 C C . ALA A 1 207 ? 15.516 -0.367 -12.830 1.00 93.31 207 ALA A C 1
ATOM 1644 O O . ALA A 1 207 ? 16.325 -0.459 -13.755 1.00 93.31 207 ALA A O 1
ATOM 1645 N N . LYS A 1 208 ? 15.826 -0.736 -11.588 1.00 90.25 208 LYS A N 1
ATOM 1646 C CA . LYS A 1 208 ? 17.159 -1.203 -11.199 1.00 90.25 208 LYS A CA 1
ATOM 1647 C C . LYS A 1 208 ? 17.070 -2.503 -10.428 1.00 90.25 208 LYS A C 1
ATOM 1649 O O . LYS A 1 208 ? 16.301 -2.578 -9.473 1.00 90.25 208 LYS A O 1
ATOM 1654 N N . SER A 1 209 ? 17.884 -3.486 -10.797 1.00 87.38 209 SER A N 1
ATOM 1655 C CA . SER A 1 209 ? 17.952 -4.764 -10.097 1.00 87.38 209 SER A CA 1
ATOM 1656 C C . SER A 1 209 ? 19.390 -5.123 -9.747 1.00 87.38 209 SER A C 1
ATOM 1658 O O . SER A 1 209 ? 20.293 -5.073 -10.590 1.00 87.38 209 SER A O 1
ATOM 1660 N N . LEU A 1 210 ? 19.623 -5.474 -8.479 1.00 82.69 210 LEU A N 1
ATOM 1661 C CA . LEU A 1 210 ? 20.920 -6.002 -8.057 1.00 82.69 210 LEU A CA 1
ATOM 1662 C C . LEU A 1 210 ? 21.118 -7.416 -8.608 1.00 82.69 210 LEU A C 1
ATOM 1664 O O . LEU A 1 210 ? 22.167 -7.722 -9.179 1.00 82.69 210 LEU A O 1
ATOM 1668 N N . SER A 1 211 ? 20.114 -8.272 -8.405 1.00 81.12 211 SER A N 1
ATOM 1669 C CA . SER A 1 211 ? 20.220 -9.703 -8.666 1.00 81.12 211 SER A CA 1
ATOM 1670 C C . SER A 1 211 ? 19.005 -10.342 -9.332 1.00 81.12 211 SER A C 1
ATOM 1672 O O . SER A 1 211 ? 18.983 -11.557 -9.446 1.00 81.12 211 SER A O 1
ATOM 1674 N N . GLY A 1 212 ? 18.025 -9.593 -9.811 1.00 84.31 212 GLY A N 1
ATOM 1675 C CA . GLY A 1 212 ? 16.961 -10.125 -10.668 1.00 84.31 212 GLY A CA 1
ATOM 1676 C C . GLY A 1 212 ? 17.124 -9.707 -12.122 1.00 84.31 212 GLY A C 1
ATOM 1677 O O . GLY A 1 212 ? 17.986 -8.889 -12.458 1.00 84.31 212 GLY A O 1
ATOM 1678 N N . ASP A 1 213 ? 16.266 -10.260 -12.965 1.00 90.88 213 ASP A N 1
ATOM 1679 C CA . ASP A 1 213 ? 16.046 -9.798 -14.326 1.00 90.88 213 ASP A CA 1
ATOM 1680 C C . ASP A 1 213 ? 15.025 -8.653 -14.345 1.00 90.88 213 ASP A C 1
ATOM 1682 O O . ASP A 1 213 ? 14.192 -8.503 -13.451 1.00 90.88 213 ASP A O 1
ATOM 1686 N N . ILE A 1 214 ? 15.089 -7.821 -15.387 1.00 94.38 214 ILE A N 1
ATOM 1687 C CA . ILE A 1 214 ? 14.112 -6.752 -15.619 1.00 94.38 214 ILE A CA 1
ATOM 1688 C C . ILE A 1 214 ? 13.498 -6.966 -16.994 1.00 94.38 214 ILE A C 1
ATOM 1690 O O . ILE A 1 214 ? 14.213 -7.004 -17.997 1.00 94.38 214 ILE A O 1
ATOM 1694 N N . LYS A 1 215 ? 12.173 -7.086 -17.037 1.00 96.19 215 LYS A N 1
ATOM 1695 C CA . LYS A 1 215 ? 11.372 -7.214 -18.254 1.00 96.19 215 LYS A CA 1
ATOM 1696 C C . LYS A 1 215 ? 10.342 -6.096 -18.269 1.00 96.19 215 LYS A C 1
ATOM 1698 O O . LYS A 1 215 ? 9.498 -6.018 -17.385 1.00 96.19 215 LYS 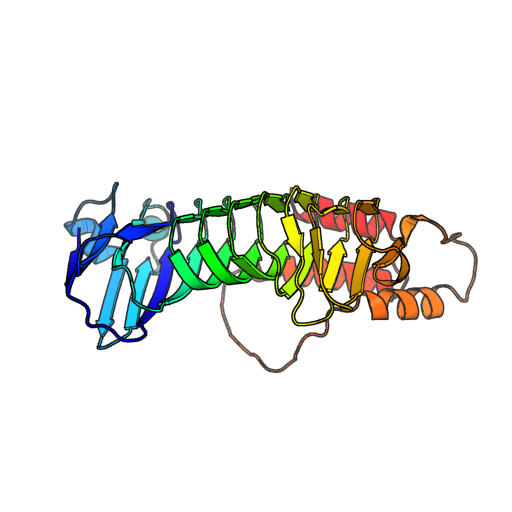A O 1
ATOM 1703 N N . ILE A 1 216 ? 10.424 -5.220 -19.263 1.00 96.00 216 ILE A N 1
ATOM 1704 C CA . ILE A 1 216 ? 9.490 -4.106 -19.429 1.00 96.00 216 ILE A CA 1
ATOM 1705 C C . ILE A 1 216 ? 8.930 -4.181 -20.841 1.00 96.00 216 ILE A C 1
ATOM 1707 O O . ILE A 1 216 ? 9.674 -4.101 -21.816 1.00 96.00 216 ILE A O 1
ATOM 1711 N N . ASN A 1 217 ? 7.617 -4.348 -20.927 1.00 96.31 217 ASN A N 1
ATOM 1712 C CA . ASN A 1 217 ? 6.865 -4.474 -22.162 1.00 96.31 217 ASN A CA 1
ATOM 1713 C C . ASN A 1 217 ? 5.897 -3.297 -22.297 1.00 96.31 217 ASN A C 1
ATOM 1715 O O . ASN A 1 217 ? 5.384 -2.779 -21.304 1.00 96.31 217 ASN A O 1
ATOM 1719 N N . ASN A 1 218 ? 5.612 -2.916 -23.545 1.00 95.50 218 ASN A N 1
ATOM 1720 C CA . ASN A 1 218 ? 4.565 -1.949 -23.890 1.00 95.50 218 ASN A CA 1
ATOM 1721 C C . ASN A 1 218 ? 4.768 -0.530 -23.314 1.00 95.50 218 ASN A C 1
ATOM 1723 O O . ASN A 1 218 ? 3.816 0.236 -23.165 1.00 95.50 218 ASN A O 1
ATOM 1727 N N . ILE A 1 219 ? 6.024 -0.149 -23.061 1.00 94.88 219 ILE A N 1
ATOM 1728 C CA . ILE A 1 219 ? 6.443 1.216 -22.714 1.00 94.88 219 ILE A CA 1
ATOM 1729 C C . ILE A 1 219 ? 7.459 1.693 -23.767 1.00 94.88 219 ILE A C 1
ATOM 1731 O O . ILE A 1 219 ? 8.309 0.896 -24.171 1.00 94.88 219 ILE A O 1
ATOM 1735 N N . PRO A 1 220 ? 7.404 2.954 -24.246 1.00 94.75 220 PRO A N 1
ATOM 1736 C CA . PRO A 1 220 ? 8.382 3.464 -25.206 1.00 94.75 220 PRO A CA 1
ATOM 1737 C C . PRO A 1 220 ? 9.818 3.351 -24.679 1.00 94.75 220 PRO A C 1
ATOM 1739 O O . PRO A 1 220 ? 10.121 3.862 -23.606 1.00 94.75 220 PRO A O 1
ATOM 1742 N N . GLU A 1 221 ? 10.718 2.748 -25.459 1.00 92.00 221 GLU A N 1
ATOM 1743 C CA . GLU A 1 221 ? 12.095 2.440 -25.026 1.00 92.00 221 GLU A CA 1
ATOM 1744 C C . GLU A 1 221 ? 12.866 3.664 -24.504 1.00 92.00 221 GLU A C 1
ATOM 1746 O O . GLU A 1 221 ? 13.600 3.566 -23.528 1.00 92.00 221 GLU A O 1
ATOM 1751 N N . HIS A 1 222 ? 12.670 4.838 -25.113 1.00 92.81 222 HIS A N 1
ATOM 1752 C CA . HIS A 1 222 ? 13.340 6.079 -24.704 1.00 92.81 222 HIS A CA 1
ATOM 1753 C C . HIS A 1 222 ? 12.869 6.635 -23.347 1.00 92.81 222 HIS A C 1
ATOM 1755 O O . HIS A 1 222 ? 13.500 7.554 -22.829 1.00 92.81 222 HIS A O 1
ATOM 1761 N N . LEU A 1 223 ? 11.774 6.103 -22.792 1.00 94.50 223 LEU A N 1
ATOM 1762 C CA . LEU A 1 223 ? 11.223 6.472 -21.484 1.00 94.50 223 LEU A CA 1
ATOM 1763 C C . LEU A 1 223 ? 11.577 5.450 -20.399 1.00 94.50 223 LEU A C 1
ATOM 1765 O O . LEU A 1 223 ? 11.110 5.569 -19.267 1.00 94.50 223 LEU A O 1
ATOM 1769 N N . VAL A 1 224 ? 12.384 4.437 -20.718 1.00 93.94 224 VAL A N 1
ATOM 1770 C CA . VAL A 1 224 ? 12.755 3.379 -19.779 1.00 93.94 224 VAL A CA 1
ATOM 1771 C C . VAL A 1 224 ? 14.265 3.348 -19.599 1.00 93.94 224 VAL A C 1
ATOM 1773 O O . VAL A 1 224 ? 15.029 3.215 -20.550 1.00 93.94 224 VAL A O 1
ATOM 1776 N N . GLU A 1 225 ? 14.698 3.413 -18.347 1.00 92.38 225 GLU A N 1
ATOM 1777 C CA . GLU A 1 225 ? 16.091 3.229 -17.958 1.00 92.38 225 GLU A CA 1
ATOM 1778 C C . GLU A 1 225 ? 16.209 1.937 -17.148 1.00 92.38 225 GLU A C 1
ATOM 1780 O O . GLU A 1 225 ? 15.662 1.839 -16.051 1.00 92.38 225 GLU A O 1
ATOM 1785 N N . VAL A 1 226 ? 16.929 0.945 -17.677 1.00 90.19 226 VAL A N 1
ATOM 1786 C CA . VAL A 1 226 ? 17.132 -0.356 -17.021 1.00 90.19 226 VAL A CA 1
ATOM 1787 C C . VAL A 1 226 ? 18.584 -0.502 -16.575 1.00 90.19 226 VAL A C 1
ATOM 1789 O O . VAL A 1 226 ? 19.500 -0.380 -17.388 1.00 90.19 226 VAL A O 1
ATOM 1792 N N . GLU A 1 227 ? 18.808 -0.809 -15.296 1.00 85.25 227 GLU A N 1
ATOM 1793 C CA . GLU A 1 227 ? 20.144 -1.055 -14.735 1.00 85.25 227 GLU A CA 1
ATOM 1794 C C . GLU A 1 227 ? 20.191 -2.400 -13.990 1.00 85.25 227 GLU A C 1
ATOM 1796 O O . GLU A 1 227 ? 19.649 -2.529 -12.893 1.00 85.25 227 GLU A O 1
ATOM 1801 N N . ASN A 1 228 ? 20.878 -3.395 -14.567 1.00 78.56 228 ASN A N 1
ATOM 1802 C CA . ASN A 1 228 ? 21.098 -4.711 -13.953 1.00 78.56 228 ASN A CA 1
ATOM 1803 C C . ASN A 1 228 ? 22.558 -4.890 -13.525 1.00 78.56 228 ASN A C 1
ATOM 1805 O O . ASN A 1 228 ? 23.465 -4.953 -14.357 1.00 78.56 228 ASN A O 1
ATOM 1809 N N . LEU A 1 229 ? 22.787 -5.033 -12.220 1.00 70.38 229 LEU A N 1
ATOM 1810 C CA . LEU A 1 229 ? 24.124 -5.204 -11.631 1.00 70.38 229 LEU A CA 1
ATOM 1811 C C . LEU A 1 229 ? 24.685 -6.624 -11.786 1.00 70.38 229 LEU A C 1
ATOM 1813 O O . LEU A 1 229 ? 25.903 -6.805 -11.785 1.00 70.38 229 LEU A O 1
ATOM 1817 N N . LYS A 1 230 ? 23.815 -7.625 -11.967 1.00 63.22 230 LYS A N 1
ATOM 1818 C CA . LYS A 1 230 ? 24.189 -9.033 -12.183 1.00 63.22 230 LYS A CA 1
ATOM 1819 C C . LYS A 1 230 ? 25.122 -9.242 -13.384 1.00 63.22 230 LYS A C 1
ATOM 1821 O O . LYS A 1 230 ? 25.850 -10.226 -13.426 1.00 63.22 230 LYS A O 1
ATOM 1826 N N . SER A 1 231 ? 25.119 -8.322 -14.351 1.00 49.09 231 SER A N 1
ATOM 1827 C CA . SER A 1 231 ? 25.657 -8.594 -15.684 1.00 49.09 231 SER A CA 1
ATOM 1828 C C . SER A 1 231 ? 27.123 -8.210 -15.931 1.00 49.09 231 SER A C 1
ATOM 1830 O O . SER A 1 231 ? 27.572 -8.438 -17.045 1.00 49.09 231 SER A O 1
ATOM 1832 N N . ASN A 1 232 ? 27.903 -7.642 -14.987 1.00 44.34 232 ASN A N 1
ATOM 1833 C CA . ASN A 1 232 ? 29.324 -7.307 -15.268 1.00 44.34 232 ASN A CA 1
ATOM 1834 C C . ASN A 1 232 ? 30.199 -6.885 -14.058 1.00 44.34 232 ASN A C 1
ATOM 1836 O O . ASN A 1 232 ? 30.711 -5.764 -14.026 1.00 44.34 232 ASN A O 1
ATOM 1840 N N . ILE A 1 233 ? 30.477 -7.762 -13.081 1.00 50.47 233 ILE A N 1
ATOM 1841 C CA . ILE A 1 233 ? 31.563 -7.485 -12.109 1.00 50.47 233 ILE A CA 1
ATOM 1842 C C . ILE A 1 233 ? 32.530 -8.674 -11.980 1.00 50.47 233 ILE A C 1
ATOM 1844 O O . ILE A 1 233 ? 32.366 -9.522 -11.106 1.00 50.47 233 ILE A O 1
ATOM 1848 N N . PRO A 1 234 ? 33.583 -8.739 -12.820 1.00 42.59 234 PRO A N 1
ATOM 1849 C CA . PRO A 1 234 ? 34.721 -9.623 -12.586 1.00 42.59 234 PRO A CA 1
ATOM 1850 C C . PRO A 1 234 ? 35.407 -9.263 -11.260 1.00 42.59 234 PRO A C 1
ATOM 1852 O O . PRO A 1 234 ? 35.787 -8.112 -11.043 1.00 42.59 234 PRO A O 1
ATOM 1855 N N . ILE A 1 235 ? 35.620 -10.258 -10.397 1.00 46.59 235 ILE A N 1
ATOM 1856 C CA . ILE A 1 235 ? 36.127 -10.138 -9.010 1.00 46.59 235 ILE A CA 1
ATOM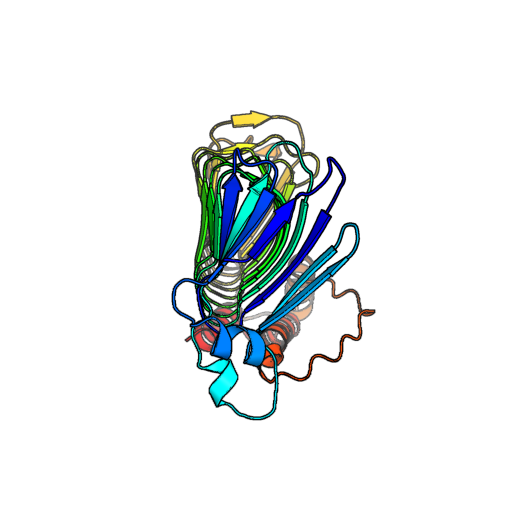 1857 C C . ILE A 1 235 ? 37.623 -9.718 -8.936 1.00 46.59 235 ILE A C 1
ATOM 1859 O O . ILE A 1 235 ? 38.252 -9.740 -7.886 1.00 46.59 235 ILE A O 1
ATOM 1863 N N . MET A 1 236 ? 38.239 -9.269 -10.032 1.00 41.38 236 MET A N 1
ATOM 1864 C CA . MET A 1 236 ? 39.679 -8.979 -10.092 1.00 41.38 236 MET A CA 1
ATOM 1865 C C . MET A 1 236 ? 39.963 -7.580 -10.651 1.00 41.38 236 MET A C 1
ATOM 1867 O O . MET A 1 236 ? 40.399 -7.443 -11.791 1.00 41.38 236 MET A O 1
ATOM 1871 N N . ASN A 1 237 ? 39.741 -6.520 -9.859 1.00 45.22 237 ASN A N 1
ATOM 1872 C CA . ASN A 1 237 ? 40.462 -5.253 -10.050 1.00 45.22 237 ASN A CA 1
ATOM 1873 C C . ASN A 1 237 ? 40.390 -4.315 -8.830 1.00 45.22 237 ASN A C 1
ATOM 1875 O O . ASN A 1 237 ? 39.326 -4.108 -8.256 1.00 45.22 237 ASN A O 1
ATOM 1879 N N . SER A 1 238 ? 41.502 -3.663 -8.487 1.00 48.25 238 SER A N 1
ATOM 1880 C CA . SER A 1 238 ? 41.658 -2.741 -7.341 1.00 48.25 238 SER A CA 1
ATOM 1881 C C . SER A 1 238 ? 40.847 -1.434 -7.431 1.00 48.25 238 SER A C 1
ATOM 1883 O O . SER A 1 238 ? 40.824 -0.658 -6.481 1.00 48.25 238 SER A O 1
ATOM 1885 N N . ASN A 1 239 ? 40.130 -1.214 -8.538 1.00 51.56 239 ASN A N 1
ATOM 1886 C CA . ASN A 1 239 ? 39.194 -0.101 -8.747 1.00 51.56 239 ASN A CA 1
ATOM 1887 C C . ASN A 1 239 ? 37.717 -0.496 -8.510 1.00 51.56 239 ASN A C 1
ATOM 1889 O O . ASN A 1 239 ? 36.813 0.248 -8.893 1.00 51.56 239 ASN A O 1
ATOM 1893 N N . LEU A 1 240 ? 37.455 -1.669 -7.912 1.00 49.91 240 LEU A N 1
ATOM 1894 C CA . LEU A 1 240 ? 36.098 -2.156 -7.640 1.00 49.91 240 LEU A CA 1
ATOM 1895 C C . LEU A 1 240 ? 35.356 -1.261 -6.647 1.00 49.9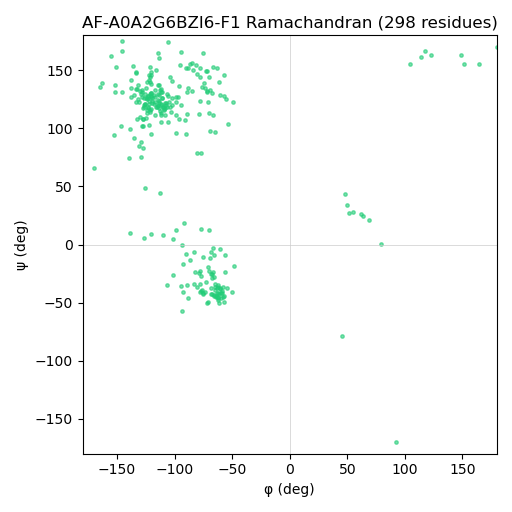1 240 LEU A C 1
ATOM 1897 O O . LEU A 1 240 ? 34.222 -0.904 -6.917 1.00 49.91 240 LEU A O 1
ATOM 1901 N N . GLY A 1 241 ? 35.989 -0.843 -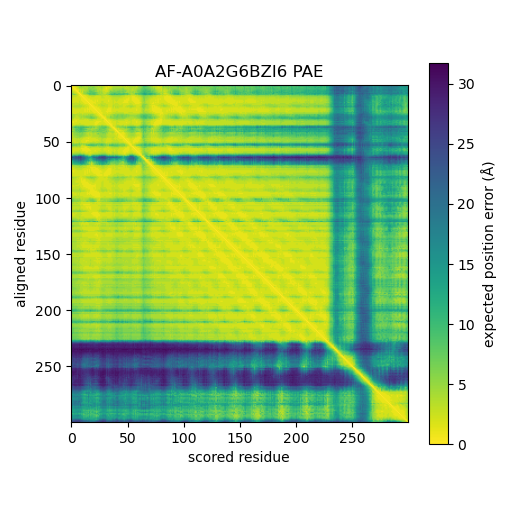5.547 1.00 50.22 241 GLY A N 1
ATOM 1902 C CA . GLY A 1 241 ? 35.316 -0.064 -4.498 1.00 50.22 241 GLY A CA 1
ATOM 1903 C C . GLY A 1 241 ? 34.787 1.296 -4.975 1.00 50.22 241 GLY A C 1
ATOM 1904 O O . GLY A 1 241 ? 33.710 1.720 -4.571 1.00 50.22 241 GLY A O 1
ATOM 1905 N N . SER A 1 242 ? 35.482 1.974 -5.894 1.00 52.28 242 SER A N 1
ATOM 1906 C CA . SER A 1 242 ? 35.030 3.263 -6.442 1.00 52.28 242 SER A CA 1
ATOM 1907 C C . SER A 1 242 ? 33.929 3.114 -7.500 1.00 52.28 242 SER A C 1
ATOM 1909 O O . SER A 1 242 ? 33.028 3.948 -7.547 1.00 52.28 242 SER A O 1
ATOM 1911 N N . LYS A 1 243 ? 33.950 2.039 -8.304 1.00 51.97 243 LYS A N 1
ATOM 1912 C CA . LYS A 1 243 ? 32.875 1.718 -9.262 1.00 51.97 243 LYS A CA 1
ATOM 1913 C C . LYS A 1 243 ? 31.634 1.141 -8.577 1.00 51.97 243 LYS A C 1
ATOM 1915 O O . LYS A 1 243 ? 30.520 1.544 -8.899 1.00 51.97 243 LYS A O 1
ATOM 1920 N N . LEU A 1 244 ? 31.819 0.247 -7.608 1.00 51.94 244 LEU A N 1
ATOM 1921 C CA . LEU A 1 244 ? 30.750 -0.305 -6.776 1.00 51.94 244 LEU A CA 1
ATOM 1922 C C . LEU A 1 244 ? 30.106 0.785 -5.940 1.00 51.94 244 LEU A C 1
ATOM 1924 O O . LEU A 1 244 ? 28.892 0.849 -5.943 1.00 51.94 244 LEU A O 1
ATOM 1928 N N . SER A 1 245 ? 30.864 1.687 -5.312 1.00 54.44 245 SER A N 1
ATOM 1929 C CA . SER A 1 245 ? 30.263 2.826 -4.603 1.00 54.44 245 SER A CA 1
ATOM 1930 C C . SER A 1 245 ? 29.541 3.791 -5.544 1.00 54.44 245 SER A C 1
ATOM 1932 O O . SER A 1 245 ? 28.505 4.326 -5.171 1.00 54.44 245 SER A O 1
ATOM 1934 N N . SER A 1 246 ? 30.002 4.006 -6.784 1.00 54.66 246 SER A N 1
ATOM 1935 C CA . SER A 1 246 ? 29.241 4.819 -7.746 1.00 54.66 246 SER A CA 1
ATOM 1936 C C . SER A 1 246 ? 27.938 4.155 -8.195 1.00 54.66 246 SER A C 1
ATOM 1938 O O . SER A 1 246 ? 26.929 4.841 -8.328 1.00 54.66 246 SER A O 1
ATOM 1940 N N . ILE A 1 247 ? 27.930 2.831 -8.365 1.00 53.38 247 ILE A N 1
ATOM 1941 C CA . ILE A 1 247 ? 26.712 2.091 -8.703 1.00 53.38 247 ILE A CA 1
ATOM 1942 C C . ILE A 1 247 ? 25.807 1.972 -7.465 1.00 53.38 247 ILE A C 1
ATOM 1944 O O . ILE A 1 247 ? 24.618 2.244 -7.533 1.00 53.38 247 ILE A O 1
ATOM 1948 N N . MET A 1 248 ? 26.356 1.695 -6.285 1.00 55.09 248 MET A N 1
ATOM 1949 C CA . MET A 1 248 ? 25.618 1.664 -5.024 1.00 55.09 248 MET A CA 1
ATOM 1950 C C . MET A 1 248 ? 25.115 3.039 -4.609 1.00 55.09 248 MET A C 1
ATOM 1952 O O . MET A 1 248 ? 24.088 3.083 -3.955 1.00 55.09 248 MET A O 1
ATOM 1956 N N . LYS A 1 249 ? 25.701 4.159 -5.055 1.00 58.88 249 LYS A N 1
ATOM 1957 C CA . LYS A 1 249 ? 25.068 5.486 -4.944 1.00 58.88 249 LYS A CA 1
ATOM 1958 C C . LYS A 1 249 ? 23.761 5.562 -5.726 1.00 58.88 249 LYS A C 1
ATOM 1960 O O . LYS A 1 249 ? 22.805 6.153 -5.232 1.00 58.88 249 LYS A O 1
ATOM 1965 N N . ASN A 1 250 ? 23.675 4.911 -6.886 1.00 49.84 250 ASN A N 1
ATOM 1966 C CA . ASN A 1 250 ? 22.421 4.803 -7.632 1.00 49.84 250 ASN A CA 1
ATOM 1967 C C . ASN A 1 250 ? 21.387 3.936 -6.904 1.00 49.84 250 ASN A C 1
ATOM 1969 O O . ASN A 1 250 ? 20.185 4.186 -7.025 1.00 49.84 250 ASN A O 1
ATOM 1973 N N . PHE A 1 251 ? 21.835 2.963 -6.108 1.00 53.84 251 PHE A N 1
ATOM 1974 C CA . PHE A 1 251 ? 20.976 2.214 -5.194 1.00 53.84 251 PHE A CA 1
ATOM 1975 C C . PHE A 1 251 ? 20.753 2.967 -3.875 1.00 53.84 251 PHE A C 1
ATOM 1977 O O . PHE A 1 251 ? 19.685 2.800 -3.307 1.00 53.84 251 PHE A O 1
ATOM 1984 N N . SER A 1 252 ? 21.640 3.883 -3.464 1.00 50.44 252 SER A N 1
ATOM 1985 C CA . SER A 1 252 ? 21.705 4.450 -2.114 1.00 50.44 252 SER A CA 1
ATOM 1986 C C . SER A 1 252 ? 20.378 5.060 -1.685 1.00 50.44 252 SER A C 1
ATOM 1988 O O . SER A 1 252 ? 19.740 5.862 -2.374 1.00 50.44 252 SER A O 1
ATOM 1990 N N . PHE A 1 253 ? 19.924 4.582 -0.535 1.00 48.38 253 PHE A N 1
ATOM 1991 C CA . PHE A 1 253 ? 18.658 4.930 0.073 1.00 48.38 253 PHE A CA 1
ATOM 1992 C C . PHE A 1 253 ? 18.962 6.127 0.958 1.00 48.38 253 PHE A C 1
ATOM 1994 O O . PHE A 1 253 ? 19.470 5.966 2.062 1.00 48.38 253 PHE A O 1
ATOM 2001 N N . GLY A 1 254 ? 18.742 7.337 0.443 1.00 34.41 254 GLY A N 1
ATOM 2002 C CA . GLY A 1 254 ? 18.876 8.554 1.237 1.00 34.41 254 GLY A CA 1
ATOM 2003 C C . GLY A 1 254 ? 18.023 8.447 2.500 1.00 34.41 254 GLY A C 1
ATOM 2004 O O . GLY A 1 254 ? 16.801 8.559 2.441 1.00 34.41 254 GLY A O 1
ATOM 2005 N N . VAL A 1 255 ? 18.667 8.194 3.638 1.00 29.19 255 VAL A N 1
ATOM 2006 C CA . VAL A 1 255 ? 18.051 8.293 4.959 1.00 29.19 255 VAL A CA 1
ATOM 2007 C C . VAL A 1 255 ? 18.026 9.771 5.308 1.00 29.19 255 VAL A C 1
ATOM 2009 O O . VAL A 1 255 ? 19.072 10.386 5.525 1.00 29.19 255 VAL A O 1
ATOM 2012 N N . ASN A 1 256 ? 16.831 10.349 5.362 1.00 25.28 256 ASN A N 1
ATOM 2013 C CA . ASN A 1 256 ? 16.647 11.638 6.006 1.00 25.28 256 ASN A CA 1
ATOM 2014 C C . ASN A 1 256 ? 16.914 11.434 7.504 1.00 25.28 256 ASN A C 1
ATOM 2016 O O . ASN A 1 256 ? 16.181 10.723 8.185 1.00 25.28 256 ASN A O 1
ATOM 2020 N N . LYS A 1 257 ? 18.012 12.004 8.000 1.00 28.41 257 LYS A N 1
ATOM 2021 C CA . LYS A 1 257 ? 18.588 11.725 9.326 1.00 28.41 257 LYS A CA 1
ATOM 2022 C C . LYS A 1 257 ? 17.857 12.387 10.508 1.00 28.41 257 LYS A C 1
ATOM 2024 O O . LYS A 1 257 ? 18.410 12.407 11.598 1.00 28.41 257 LYS A O 1
ATOM 2029 N N . ASN A 1 258 ? 16.646 12.911 10.309 1.00 24.62 258 ASN A N 1
ATOM 2030 C CA . ASN A 1 258 ? 15.949 13.752 11.291 1.00 24.62 258 ASN A CA 1
ATOM 2031 C C . ASN A 1 258 ? 14.543 13.250 11.643 1.00 24.62 258 ASN A C 1
ATOM 2033 O O . ASN A 1 258 ? 13.597 14.032 11.660 1.00 24.62 258 ASN A O 1
ATOM 2037 N N . ILE A 1 259 ? 14.395 11.962 11.946 1.00 28.34 259 ILE A N 1
ATOM 2038 C CA . ILE A 1 259 ? 13.244 11.499 12.723 1.00 28.34 259 ILE A CA 1
ATOM 2039 C C . ILE A 1 259 ? 13.766 10.519 13.778 1.00 28.34 259 ILE A C 1
ATOM 2041 O O . ILE A 1 259 ? 13.901 9.324 13.529 1.00 28.34 259 ILE A O 1
ATOM 2045 N N . GLU A 1 260 ? 14.092 11.044 14.959 1.00 23.91 260 GLU A N 1
ATOM 2046 C CA . GLU A 1 260 ? 14.095 10.238 16.178 1.00 23.91 260 GLU A CA 1
ATOM 2047 C C . GLU A 1 260 ? 12.632 9.914 16.495 1.00 23.91 260 GLU A C 1
ATOM 2049 O O . GLU A 1 260 ? 11.910 10.738 17.051 1.00 23.91 260 GLU A O 1
ATOM 2054 N N . VAL A 1 261 ? 12.173 8.723 16.107 1.00 27.72 261 VAL A N 1
ATOM 2055 C CA . VAL A 1 261 ? 11.081 8.077 16.836 1.00 27.72 261 VAL A CA 1
ATOM 2056 C C . VAL A 1 261 ? 11.711 6.950 17.636 1.00 27.72 261 VAL A C 1
ATOM 2058 O O . VAL A 1 261 ? 12.100 5.925 17.082 1.00 27.72 261 VAL A O 1
ATOM 2061 N N . GLU A 1 262 ? 11.835 7.145 18.946 1.00 25.73 262 GLU A N 1
ATOM 2062 C CA . GLU A 1 262 ? 12.020 6.027 19.868 1.00 25.73 262 GLU A CA 1
ATOM 2063 C C . GLU A 1 262 ? 10.749 5.166 19.828 1.00 25.73 262 GLU A C 1
ATOM 2065 O O . GLU A 1 262 ? 9.760 5.454 20.502 1.00 25.73 262 GLU A O 1
ATOM 2070 N N . VAL A 1 263 ? 10.766 4.094 19.034 1.00 31.56 263 VAL A N 1
ATOM 2071 C CA . VAL A 1 263 ? 9.822 2.981 19.176 1.00 31.56 263 VAL A CA 1
ATOM 2072 C C . VAL A 1 263 ? 10.611 1.777 19.656 1.00 31.56 263 VAL A C 1
ATOM 2074 O O . VAL A 1 263 ? 11.388 1.159 18.938 1.00 31.56 263 VAL A O 1
ATOM 2077 N N . ASN A 1 264 ? 10.447 1.464 20.934 1.00 30.53 264 ASN A N 1
ATOM 2078 C CA . ASN A 1 264 ? 11.180 0.394 21.587 1.00 30.53 264 ASN A CA 1
ATOM 2079 C C . ASN A 1 264 ? 10.526 -0.961 21.261 1.00 30.53 264 ASN A C 1
ATOM 2081 O O . ASN A 1 264 ? 9.782 -1.516 22.068 1.00 30.53 264 ASN A O 1
ATOM 2085 N N . THR A 1 265 ? 10.790 -1.504 20.070 1.00 31.19 265 THR A N 1
ATOM 2086 C CA . THR A 1 265 ? 10.467 -2.895 19.713 1.00 31.19 265 THR A CA 1
ATOM 2087 C C . THR A 1 265 ? 11.615 -3.532 18.933 1.00 31.19 265 THR A C 1
ATOM 2089 O O . THR A 1 265 ? 12.167 -2.941 18.015 1.00 31.19 265 THR A O 1
ATOM 2092 N N . LYS A 1 266 ? 11.986 -4.766 19.295 1.00 38.53 266 LYS A N 1
ATOM 2093 C CA . LYS A 1 266 ? 13.144 -5.517 18.763 1.00 38.53 266 LYS A CA 1
ATOM 2094 C C . LYS A 1 266 ? 13.121 -5.793 17.240 1.00 38.53 266 LYS A C 1
ATOM 2096 O O . LYS A 1 266 ? 14.111 -6.332 16.740 1.00 38.53 266 LYS A O 1
ATOM 2101 N N . ASP A 1 267 ? 12.054 -5.429 16.528 1.00 42.81 267 ASP A N 1
ATOM 2102 C CA . ASP A 1 267 ? 11.835 -5.708 15.100 1.00 42.81 267 ASP A CA 1
ATOM 2103 C C . ASP A 1 267 ? 12.438 -4.667 14.133 1.00 42.81 267 ASP A C 1
ATOM 2105 O O . ASP A 1 267 ? 12.677 -4.992 12.969 1.00 42.81 267 ASP A O 1
ATOM 2109 N N . ASP A 1 268 ? 12.861 -3.490 14.616 1.00 42.62 268 ASP A N 1
ATOM 2110 C CA . ASP A 1 268 ? 13.634 -2.508 13.820 1.00 42.62 268 ASP A CA 1
ATOM 2111 C C . ASP A 1 268 ? 15.034 -3.008 13.414 1.00 42.62 268 ASP A C 1
ATOM 2113 O O . ASP A 1 268 ? 15.732 -2.410 12.589 1.00 42.62 268 ASP A O 1
ATOM 2117 N N . ASN A 1 269 ? 15.460 -4.152 13.953 1.00 53.28 269 ASN A N 1
ATOM 2118 C CA . ASN A 1 269 ? 16.737 -4.753 13.595 1.00 53.28 269 ASN A CA 1
ATOM 2119 C C . ASN A 1 269 ? 16.786 -5.211 12.136 1.00 53.28 269 ASN A C 1
ATOM 2121 O O . ASN A 1 269 ? 17.872 -5.223 11.573 1.00 53.28 269 ASN A O 1
ATOM 2125 N N . LYS A 1 270 ? 15.668 -5.577 11.494 1.00 51.34 270 LYS A N 1
ATOM 2126 C CA . LYS A 1 270 ? 15.706 -6.107 10.118 1.00 51.34 270 LYS A CA 1
ATOM 2127 C C . LYS A 1 270 ? 16.032 -5.052 9.068 1.00 51.34 270 LYS A C 1
ATOM 2129 O O . LYS A 1 270 ? 16.970 -5.266 8.305 1.00 51.34 270 LYS A O 1
ATOM 2134 N N . GLY A 1 271 ? 15.341 -3.910 9.080 1.00 53.00 271 GLY A N 1
ATOM 2135 C CA . GLY A 1 271 ? 15.689 -2.773 8.218 1.00 53.00 271 GLY A CA 1
ATOM 2136 C C . GLY A 1 271 ? 17.135 -2.329 8.460 1.00 53.00 271 GLY A C 1
ATOM 2137 O O . GLY A 1 271 ? 17.924 -2.235 7.525 1.00 53.00 271 GLY A O 1
ATOM 2138 N N . SER A 1 272 ? 17.534 -2.235 9.737 1.00 62.22 272 SER A N 1
ATOM 2139 C CA . SER A 1 272 ? 18.921 -1.946 10.125 1.00 62.22 272 SER A CA 1
ATOM 2140 C C . SER A 1 272 ? 19.930 -2.992 9.624 1.00 62.22 272 SER A C 1
ATOM 2142 O O . SER A 1 272 ? 21.046 -2.645 9.239 1.00 62.22 272 SER A O 1
ATOM 2144 N N . ASN A 1 273 ? 19.572 -4.278 9.617 1.00 72.25 273 ASN A N 1
ATOM 2145 C CA . ASN A 1 273 ? 20.441 -5.365 9.167 1.00 72.25 273 ASN A CA 1
ATOM 2146 C C . ASN A 1 273 ? 20.586 -5.382 7.647 1.00 72.25 273 ASN A C 1
ATOM 2148 O O . ASN A 1 273 ? 21.699 -5.560 7.156 1.00 72.25 273 ASN A O 1
ATOM 2152 N N . ILE A 1 274 ? 19.500 -5.154 6.909 1.00 68.06 274 ILE A N 1
ATOM 2153 C CA . ILE A 1 274 ? 19.548 -5.018 5.455 1.00 68.06 274 ILE A CA 1
ATOM 2154 C C . ILE A 1 274 ? 20.414 -3.809 5.084 1.00 68.06 274 ILE A C 1
ATOM 2156 O O . ILE A 1 274 ? 21.345 -3.952 4.296 1.00 68.06 274 ILE A O 1
ATOM 2160 N N . ASP A 1 275 ? 20.222 -2.661 5.738 1.00 68.62 275 ASP A N 1
ATOM 2161 C CA . ASP A 1 275 ? 21.057 -1.474 5.523 1.00 68.62 275 ASP A CA 1
ATOM 2162 C C . ASP A 1 275 ? 22.546 -1.744 5.805 1.00 68.62 275 ASP A C 1
ATOM 2164 O O . ASP A 1 275 ? 23.423 -1.260 5.085 1.00 68.62 275 ASP A O 1
ATOM 2168 N N . ARG A 1 276 ? 22.865 -2.561 6.820 1.00 77.62 276 ARG A N 1
ATOM 2169 C CA . ARG A 1 276 ? 24.246 -3.002 7.091 1.00 77.62 276 ARG A CA 1
ATOM 2170 C C . ARG A 1 276 ? 24.800 -3.881 5.973 1.00 77.62 276 ARG A C 1
ATOM 2172 O O . ARG A 1 276 ? 25.947 -3.673 5.584 1.00 77.62 276 ARG A O 1
ATOM 2179 N N . ILE A 1 277 ? 24.017 -4.828 5.454 1.00 75.75 277 ILE A N 1
ATOM 2180 C CA . ILE A 1 277 ? 24.424 -5.691 4.332 1.00 75.75 277 ILE A CA 1
ATOM 2181 C C . ILE A 1 277 ? 24.691 -4.838 3.090 1.00 75.75 277 ILE A C 1
ATOM 2183 O O . ILE A 1 277 ? 25.733 -4.982 2.453 1.00 75.75 277 ILE A O 1
ATOM 2187 N N . LEU A 1 278 ? 23.807 -3.888 2.788 1.00 67.06 278 LEU A N 1
ATOM 2188 C CA . LEU A 1 278 ? 23.987 -2.968 1.669 1.00 67.06 278 LEU A CA 1
ATOM 2189 C C . LEU A 1 278 ? 25.225 -2.098 1.832 1.00 67.06 278 LEU A C 1
ATOM 2191 O O . LEU A 1 278 ? 25.990 -1.937 0.888 1.00 67.06 278 LEU A O 1
ATOM 2195 N N . LYS A 1 279 ? 25.482 -1.602 3.040 1.00 69.44 279 LYS A N 1
ATOM 2196 C CA . LYS A 1 279 ? 26.710 -0.862 3.322 1.00 69.44 279 LYS A CA 1
ATOM 2197 C C . LYS A 1 279 ? 27.958 -1.731 3.146 1.00 69.44 279 LYS A C 1
ATOM 2199 O O . LYS A 1 279 ? 28.966 -1.257 2.639 1.00 69.44 279 LYS A O 1
ATOM 2204 N N . MET A 1 280 ? 27.905 -3.009 3.526 1.00 73.06 280 MET A N 1
ATOM 2205 C CA . MET A 1 280 ? 29.005 -3.949 3.280 1.00 73.06 280 MET A CA 1
ATOM 2206 C C . MET A 1 280 ? 29.234 -4.186 1.782 1.00 73.06 280 MET A C 1
ATOM 2208 O O . MET A 1 280 ? 30.388 -4.257 1.364 1.00 73.06 280 MET A O 1
ATOM 2212 N N . LEU A 1 281 ? 28.170 -4.269 0.979 1.00 66.31 281 LEU A N 1
ATOM 2213 C CA . LEU A 1 281 ? 28.258 -4.362 -0.481 1.00 66.31 281 LEU A CA 1
ATOM 2214 C C . LEU A 1 281 ? 28.850 -3.081 -1.097 1.00 66.31 281 LEU A C 1
ATOM 2216 O O . LEU A 1 281 ? 29.735 -3.160 -1.944 1.00 66.31 281 LEU A O 1
ATOM 2220 N N . GLU A 1 282 ? 28.410 -1.905 -0.640 1.00 63.53 282 GLU A N 1
ATOM 2221 C CA . GLU A 1 282 ? 28.929 -0.599 -1.076 1.00 63.53 282 GLU A CA 1
ATOM 2222 C C . GLU A 1 282 ? 30.416 -0.429 -0.750 1.00 63.53 282 GLU A C 1
ATOM 2224 O O . GLU A 1 282 ? 31.193 0.012 -1.598 1.00 63.53 282 GLU A O 1
ATOM 2229 N N . ASP A 1 283 ? 30.823 -0.853 0.449 1.00 68.31 283 ASP A N 1
ATOM 2230 C CA . ASP A 1 283 ? 32.218 -0.870 0.890 1.00 68.31 283 ASP A CA 1
ATOM 2231 C C . ASP A 1 283 ? 33.067 -1.915 0.130 1.00 68.31 283 ASP A C 1
ATOM 2233 O O . ASP A 1 283 ? 34.279 -1.997 0.342 1.00 68.31 283 ASP A O 1
ATOM 2237 N N . GLY A 1 284 ? 32.454 -2.749 -0.720 1.00 62.34 284 GLY A N 1
ATOM 2238 C CA . GLY A 1 284 ? 33.116 -3.841 -1.435 1.00 62.34 284 GLY A CA 1
ATOM 2239 C C . GLY A 1 284 ? 33.573 -4.990 -0.530 1.00 62.34 284 GLY A C 1
ATOM 2240 O O . GLY A 1 284 ? 34.481 -5.731 -0.900 1.00 62.34 284 GLY A O 1
ATOM 2241 N N . LYS A 1 285 ? 32.983 -5.131 0.667 1.00 71.31 285 LYS A N 1
ATOM 2242 C CA . LYS A 1 285 ? 33.302 -6.195 1.641 1.00 71.31 285 LYS A CA 1
ATOM 2243 C C . LYS A 1 285 ? 32.659 -7.534 1.296 1.00 71.31 285 LYS A C 1
ATOM 2245 O O . LYS A 1 285 ? 33.145 -8.559 1.761 1.00 71.31 285 LYS A O 1
ATOM 2250 N N . ILE A 1 286 ? 31.564 -7.507 0.541 1.00 72.19 286 ILE A N 1
ATOM 2251 C CA . ILE A 1 286 ? 30.831 -8.682 0.061 1.00 72.19 286 ILE A CA 1
ATOM 2252 C C . ILE A 1 286 ? 30.455 -8.483 -1.409 1.00 72.19 286 ILE A C 1
ATOM 2254 O O . ILE A 1 286 ? 30.319 -7.350 -1.875 1.00 72.19 286 ILE A O 1
ATOM 2258 N N . SER A 1 287 ? 30.289 -9.581 -2.138 1.00 72.44 287 SER A N 1
ATOM 2259 C CA . SER A 1 287 ? 29.773 -9.599 -3.511 1.00 72.44 287 SER A CA 1
ATOM 2260 C C . SER A 1 287 ? 28.255 -9.381 -3.559 1.00 72.44 287 SER A C 1
ATOM 2262 O O . SER A 1 287 ? 27.558 -9.529 -2.553 1.00 72.44 287 SER A O 1
ATOM 2264 N N . SER A 1 288 ? 27.717 -9.060 -4.742 1.00 68.00 288 SER A N 1
ATOM 2265 C CA . SER A 1 288 ? 26.266 -8.968 -4.959 1.00 68.00 288 SER A CA 1
ATOM 2266 C C . SER A 1 288 ? 25.560 -10.291 -4.650 1.00 68.00 288 SER A C 1
ATOM 2268 O O . SER A 1 288 ? 24.524 -10.282 -3.997 1.00 68.00 288 SER A O 1
ATOM 2270 N N . GLU A 1 289 ? 26.151 -11.429 -5.029 1.00 75.19 289 GLU A N 1
ATOM 2271 C CA . GLU A 1 289 ? 25.615 -12.759 -4.716 1.00 75.19 289 GLU A CA 1
ATOM 2272 C C . GLU A 1 289 ? 25.566 -13.039 -3.208 1.00 75.19 289 GLU A C 1
ATOM 2274 O O . GLU A 1 289 ? 24.590 -13.601 -2.711 1.00 75.19 289 GLU A O 1
ATOM 2279 N N . GLU A 1 290 ? 26.606 -12.656 -2.464 1.00 77.06 290 GLU A N 1
ATOM 2280 C CA . GLU A 1 290 ? 26.637 -12.793 -1.004 1.00 77.06 290 GLU A CA 1
ATOM 2281 C C . GLU A 1 290 ? 25.616 -11.873 -0.333 1.00 77.06 290 GLU A C 1
ATOM 2283 O O . GLU A 1 290 ? 24.900 -12.317 0.562 1.00 77.06 290 GLU A O 1
ATOM 2288 N N . ALA A 1 291 ? 25.500 -10.623 -0.789 1.00 75.25 291 ALA A N 1
ATOM 2289 C CA . ALA A 1 291 ? 24.492 -9.690 -0.297 1.00 75.25 291 ALA A CA 1
ATOM 2290 C C . ALA A 1 291 ? 23.073 -10.229 -0.528 1.00 75.25 291 ALA A C 1
ATOM 2292 O O . ALA A 1 291 ? 22.279 -10.258 0.409 1.00 75.25 291 ALA A O 1
ATOM 2293 N N . THR A 1 292 ? 22.783 -10.741 -1.729 1.00 75.75 292 THR A N 1
ATOM 2294 C CA . THR A 1 292 ? 21.508 -11.395 -2.053 1.00 75.75 292 THR A CA 1
ATOM 2295 C C . THR A 1 292 ? 21.232 -12.571 -1.120 1.00 75.75 292 THR A C 1
ATOM 2297 O O . THR A 1 292 ? 20.163 -12.633 -0.520 1.00 75.75 292 THR A O 1
ATOM 2300 N N . LYS A 1 293 ? 22.199 -13.479 -0.926 1.00 81.31 293 LYS A N 1
ATOM 2301 C CA . LYS A 1 293 ? 22.040 -14.624 -0.010 1.00 81.31 293 LYS A CA 1
ATOM 2302 C C . LYS A 1 293 ? 21.740 -14.181 1.421 1.00 81.31 293 LYS A C 1
ATOM 2304 O O . LYS A 1 293 ? 20.895 -14.787 2.071 1.00 81.31 293 LYS A O 1
ATOM 2309 N N . LEU A 1 294 ? 22.415 -13.141 1.912 1.00 82.69 294 LEU A N 1
ATOM 2310 C CA . LEU A 1 294 ? 22.192 -12.612 3.257 1.00 82.69 294 LEU A CA 1
ATOM 2311 C C . LEU A 1 294 ? 20.815 -11.953 3.395 1.00 82.69 294 LEU A C 1
ATOM 2313 O O . LEU A 1 294 ? 20.148 -12.185 4.398 1.00 82.69 294 LEU A O 1
ATOM 2317 N N . ILE A 1 295 ? 20.377 -11.173 2.401 1.00 78.06 295 ILE A N 1
ATOM 2318 C CA . ILE A 1 295 ? 19.048 -10.540 2.397 1.00 78.06 295 ILE A CA 1
ATOM 2319 C C . ILE A 1 295 ? 17.952 -11.612 2.396 1.00 78.06 295 ILE A C 1
ATOM 2321 O O . ILE A 1 295 ? 17.071 -11.573 3.251 1.00 78.06 295 ILE A O 1
ATOM 2325 N N . LEU A 1 296 ? 18.060 -12.618 1.523 1.00 78.88 296 LEU A N 1
ATOM 2326 C CA . LEU A 1 296 ? 17.129 -13.751 1.494 1.00 78.88 296 LEU A CA 1
ATOM 2327 C C . LEU A 1 296 ? 17.122 -14.517 2.828 1.00 78.88 296 LEU A C 1
ATOM 2329 O O . LEU A 1 296 ? 16.064 -14.870 3.341 1.00 78.88 296 LEU A O 1
ATOM 2333 N N . ALA A 1 297 ? 18.291 -14.735 3.438 1.00 80.12 297 ALA A N 1
ATOM 2334 C CA . ALA A 1 297 ? 18.403 -15.447 4.711 1.00 80.12 297 ALA A CA 1
ATOM 2335 C C . ALA A 1 297 ? 17.814 -14.681 5.905 1.00 80.12 297 ALA A C 1
ATOM 2337 O O . ALA A 1 297 ? 17.423 -15.309 6.884 1.00 80.12 297 ALA A O 1
ATOM 2338 N N . LEU A 1 298 ? 17.742 -13.346 5.849 1.00 72.69 298 LEU A N 1
ATOM 2339 C CA . LEU A 1 298 ? 17.078 -12.558 6.889 1.00 72.69 298 LEU A CA 1
ATOM 2340 C C . LEU A 1 298 ? 15.562 -12.748 6.876 1.00 72.69 298 LEU A C 1
ATOM 2342 O O . LEU A 1 298 ? 14.923 -12.479 7.892 1.00 72.69 298 LEU A O 1
ATOM 2346 N N . ASN A 1 299 ? 14.987 -13.158 5.749 1.00 60.69 299 ASN A N 1
ATOM 2347 C CA . ASN A 1 299 ? 13.546 -13.210 5.541 1.00 60.69 299 ASN A CA 1
ATOM 2348 C C . ASN A 1 299 ? 12.907 -14.561 5.882 1.00 60.69 299 ASN A C 1
ATOM 2350 O O . ASN A 1 299 ? 11.708 -14.578 6.160 1.00 60.69 299 ASN A O 1
ATOM 2354 N N . ASN A 1 300 ? 13.724 -15.614 5.991 1.00 49.97 300 ASN A N 1
ATOM 2355 C CA . ASN A 1 300 ? 13.345 -16.935 6.505 1.00 49.97 300 ASN A CA 1
ATOM 2356 C C . ASN A 1 300 ? 13.243 -17.003 8.038 1.00 49.97 300 ASN A C 1
ATOM 2358 O O . ASN A 1 300 ? 13.831 -16.142 8.737 1.00 49.97 300 ASN A O 1
#

Nearest PDB structures (foldseek):
  7muc-assembly1_AM  TM=3.623E-01  e=3.641E-03  Legionella pneumophila
  4qrk-assembly1_A  TM=3.544E-01  e=2.350E-03  Clostridium sporogenes ATCC 15579
  3lyc-assembly2_C  TM=3.207E-01  e=4.569E-02  Parabacteroides distasonis ATCC 8503
  7usl-assembly1_C  TM=2.063E-01  e=2.590E+00  Bordetella pertussis

Radius of gyration: 20.96 Å; Cα contacts (8 Å, |Δi|>4): 754; chains: 1; bounding box: 66×34×55 Å

Foldseek 3Di:
DDKDQADQEEAEEEAAALAAEEEEEEDQDSIKDKDFDQDDPVLCVVQWDWDDDRRYTYIHGDPDPDPVSSVDHRHIYIYHYPNHEYEYEYAYNYYEYAYECEEYEYEDEANEYAYEAECYAYEYAYEHNEYEYEYENYEYADHYEYLEYAYEAENYEYAHAHYHYAAYEYEHAAYAYDYPAAHEAEYQHYEYYADYVYYDDQHAYEHEYAPYYYHHHHDPPVRYHYYYNVPDDDPDDPCCLVVQLVVLVVVDDDDPPPDPDPDPDPVVVLVVVLVVLSVCSNNVVDDSVVSNVVSVVSRD

Solvent-accessible surface area (backbone atoms only — not comparable to full-atom values): 15065 Å² total; per-residue (Å²): 111,50,75,43,81,63,72,94,52,70,31,41,36,37,41,36,38,52,20,33,34,42,35,40,36,55,30,94,47,68,39,36,32,44,36,51,81,75,51,56,72,74,60,40,65,74,36,41,48,77,49,78,54,104,46,40,39,40,39,35,50,50,85,63,94,52,72,66,53,50,68,46,51,59,26,32,41,39,34,37,34,69,95,42,49,38,40,35,40,42,36,34,48,34,34,38,38,37,40,34,58,43,53,31,41,37,40,40,37,33,48,34,33,39,36,41,38,34,49,21,48,30,42,39,36,35,41,34,50,27,39,37,38,41,36,33,55,23,39,35,31,40,42,40,38,33,52,21,39,39,38,41,37,34,54,24,38,38,32,36,45,34,41,38,29,47,22,38,39,37,38,38,36,59,20,36,36,50,45,82,47,66,26,39,39,39,28,39,35,23,37,39,39,36,35,38,64,38,68,47,84,86,49,36,38,39,40,34,20,46,63,27,59,80,46,79,41,66,59,66,69,93,36,52,45,81,47,61,58,70,79,77,74,78,94,80,57,98,64,45,44,66,53,40,34,56,53,38,54,76,66,52,76,84,72,78,90,82,70,91,73,93,67,97,55,88,70,63,51,54,67,54,48,50,53,48,44,51,50,34,36,30,68,54,76,42,51,71,71,54,42,40,53,52,53,56,58,68,72,104

pLDDT: mean 83.13, std 18.74, range [23.91, 98.5]

Secondary structure (DSSP, 8-state):
-EEEE--SS-EEEEEEESSS-EEEEEESSSEEEEEESS--HHHHHHHEEEEEETTEEEEEE---S-HHHHTS---EEEEEETT--EEEEEEESSS-EEEES--EEEEEEESSS-EEEES-EEEEEEEESSS-EEEES-EEEEEEEESSS-EEEES-EEEEEEEEEEES-EEEEEEEEE-SS-EEEEEEES-EEEEEEEEESS--EEEEESSS-EEEESS-GGGEEEEEGGG---S--TTHHHHHHHHHHHH-----S--------GGGHHHHHHHHHHHHHHTTSS-HHHHHHHHHHHH-

Sequence (300 aa):
MITQRIEEKEYTIFLKIFKGDIKIVQSNDENLTLEFEKVRKGTLNEVIEIEFNDNFLHVSQKDEKTKLFKSIDCSLTLSLPKGIKYNSEIKNFNGDISIKDIDQKLKLESFNGDVDIENSNSHISGTIYRGDLEISQSTLELDIKNMSGDIDIKDSKIKTLAIKSYSGDLEIKSSDFNLLENGTIKSFAGDITIDAKSYMGEKNISAKSLSGDIKINNIPEHLVEVENLKSNIPIMNSNLGSKLSSIMKNFSFGVNKNIEVEVNTKDDNKGSNIDRILKMLEDGKISSEEATKLILALNN

Mean predicted aligned error: 9.17 Å

=== Feature glossary ===
Feature key, reading from the visual/contextual features back to the raw sequence:

Rendered structure images. Structure images are PyMOL renders from six orthogonal camera directions. Cartoon representation draws helices as coils and strands as arrows; sticks shows the backbone as bonds; surface shows the solvent-excluded envelope. Rainbow coloring maps sequence position to hue (blue→red, N→C); chain coloring assigns a distinct color per polypeptide.

Contact-map, Ramachandran, and PAE plots. Three diagnostic plots accompany the record. The Cα contact map visualizes the tertiary structure as a 2D adjacency matrix (8 Å cutoff, sequence-local contacts suppressed). The Ramachandran plot shows the distribution of backbone (φ, ψ) torsions, with points in the α and β basins reflecting secondary structure content. The PAE plot shows AlphaFold's inter-residue confidence as a color matrix.

InterPro / GO / CATH / organism. The annotation block draws on four external resources. InterPro: which protein families and domains the sequence belongs to. GO: standardized terms for what the protein does, what process it participates in, and where in the cell it acts. CATH: which structural fold it has in the CATH hierarchy. Organism: the species of origin.

Nearest PDB structures. Structural nearest neighbors (via Foldseek easy-search vs the PDB). Reported per hit: target PDB id, E-value, and alignment TM-score. A TM-score above ~0.5 is the conventional threshold for 'same fold'.

Predicted aligned error. Predicted aligned error is AlphaFold's pairwise confidence. Unlike pLDDT (per-residue), PAE is per-residue-pair and captures whether two parts of the structure are correctly placed relative to each other. Units are ångströms of expected positional error.

Solvent-accessible surface area. SASA measures how much of the protein is reachable by solvent. It is computed by rolling a water-sized probe over the atomic surface and summing the exposed area (Å²). Per-residue SASA distinguishes core (buried, low SASA) from surface (exposed, high SASA) residues; total SASA is a whole-molecule size measure.

B-factor. Crystallographic B-factors measure how much each atom's electron density is smeared out, in Å². They rise in mobile loops and surface residues and fall in the buried interior. In AlphaFold models this column is repurposed to hold pLDDT instead.

pLDDT. For AlphaFold models, the B-factor field carries pLDDT — the model's own estimate of local accuracy on a 0–100 scale. Regions with pLDDT<50 should be treated as essentially unmodeled; they often correspond to intrinsically disordered segments.

Backbone torsions (φ/ψ). φ (phi) and ψ (psi) are the two rotatable backbone dihedrals per residue: φ is the C(i-1)–N–Cα–C torsion, ψ is the N–Cα–C–N(i+1) torsion, both in degrees on (−180°, 180°]. α-helical residues cluster near (−60°, −45°); β-strand residues near (−120°, +130°). A Ramachandran plot is simply a scatter of (φ, ψ) for every residue.

Radius of gyration, Cα contacts, bounding box. Radius of gyration (Rg) is the root-mean-square distance of Cα atoms from their centroid — a single number for overall size and compactness. A globular domain of N residues has Rg ≈ 2.2·N^0.38 Å; an extended or disordered chain has a much larger Rg. The Cα contact count is the number of residue pairs whose Cα atoms are within 8 Å and are more than four positions apart in sequence — a standard proxy for tertiary packing density. The bounding box is the smallest axis-aligned box enclosing all Cα atoms.

Secondary structure (3-state, P-SEA). Three-state secondary structure (P-SEA) collapses the eight DSSP classes into helix (a), strand (b), and coil (c). P-SEA assigns these from Cα geometry alone — distances and angles — without requiring backbone oxygens, so it works on any Cα trace.

Secondary structure (8-state, DSSP). Secondary structure is the local, repeating backbone conformation. DSSP classifies it into eight states by reading the hydrogen-bond network: three helix types (H, G, I), two β types (E, B), two non-regular types (T, S), and unstructured coil (-).

Foldseek 3Di. The Foldseek 3Di string encodes local tertiary geometry as a 20-letter alphabet — one character per residue — derived from the relative positions of nearby Cα atoms. Unlike the amino-acid sequence, 3Di is a direct function of the 3D structure, so two proteins with the same fold have similar 3Di strings even at low sequence identity.

mmCIF coordinates. Structure coordinates are given as an mmCIF _atom_site loop: one row per atom with element, residue name, chain id, sequence number, and x/y/z position in Å. Only the four main-chain atoms per residue are included here; side chains are omitted to keep the record compact.

Sequence. This is the polypeptide sequence — one letter per residue, N-terminus first. Length ranges from a few dozen residues for small domains to over a thousand for large multi-domain proteins.